Protein AF-A0A7J6RQ11-F1 (afdb_monomer_lite)

Foldseek 3Di:
DDPPDDPPDDDPDPQFQFAWDDDPQKTWTFHQFWIKIFGWDDDDVPDPDRDRPDDIDTAGDDPPPDPDDPDPDDPPPCPFGFNEWADAPFWIWGHTFFKIWIFGPQARRHTPDIDGHDCVPNNGFDYWDADRVHRQWIWTDHPPDIGTDHDPCSLVVRLVVCLVVVVLVVSCVSQPDPVSNVVSVVSD

Organism: Perkinsus olseni (NCBI:txid32597)

pLDDT: mean 73.79, std 19.9, range [23.78, 93.5]

Structure (mmCIF, N/CA/C/O backbone):
data_AF-A0A7J6RQ11-F1
#
_entry.id   AF-A0A7J6RQ11-F1
#
loop_
_atom_site.group_PDB
_atom_site.id
_atom_site.type_symbol
_atom_site.label_atom_id
_atom_site.label_alt_id
_atom_site.label_comp_id
_atom_site.label_asym_id
_atom_site.label_entity_id
_atom_site.label_seq_id
_atom_site.pdbx_PDB_ins_code
_atom_site.Cartn_x
_atom_site.Cartn_y
_atom_site.Cartn_z
_atom_site.occupancy
_atom_site.B_iso_or_equiv
_atom_site.auth_seq_id
_atom_site.auth_comp_id
_atom_site.auth_asym_id
_atom_site.auth_atom_id
_atom_site.pdbx_PDB_model_num
ATOM 1 N N . LEU A 1 1 ? -4.038 30.576 -10.892 1.00 30.47 1 LEU A N 1
ATOM 2 C CA . LEU A 1 1 ? -3.407 30.415 -9.563 1.00 30.47 1 LEU A CA 1
ATOM 3 C C . LEU A 1 1 ? -2.950 28.966 -9.441 1.00 30.47 1 LEU A C 1
ATOM 5 O O . LEU A 1 1 ? -3.727 28.114 -9.038 1.00 30.47 1 LEU A O 1
ATOM 9 N N . LEU A 1 2 ? -1.742 28.674 -9.925 1.00 25.48 2 LEU A N 1
ATOM 10 C CA . LEU A 1 2 ? -1.097 27.368 -9.776 1.00 25.48 2 LEU A CA 1
ATOM 11 C C . LEU A 1 2 ? -0.443 27.356 -8.394 1.00 25.48 2 LEU A C 1
ATOM 13 O O . LEU A 1 2 ? 0.429 28.180 -8.134 1.00 25.48 2 LEU A O 1
ATOM 17 N N . PHE A 1 3 ? -0.891 26.480 -7.497 1.00 26.73 3 PHE A N 1
ATOM 18 C CA . PHE A 1 3 ? -0.196 26.257 -6.233 1.00 26.73 3 PHE A CA 1
ATOM 19 C C . PHE A 1 3 ? 1.125 25.543 -6.542 1.00 26.73 3 PHE A C 1
ATOM 21 O O . PHE A 1 3 ? 1.137 24.361 -6.882 1.00 26.73 3 PHE A O 1
ATOM 28 N N . GLU A 1 4 ? 2.239 26.272 -6.463 1.00 23.78 4 GLU A N 1
ATOM 29 C CA . GLU A 1 4 ? 3.570 25.675 -6.441 1.00 23.78 4 GLU A CA 1
ATOM 30 C C . GLU A 1 4 ? 3.702 24.834 -5.167 1.00 23.78 4 GLU A C 1
ATOM 32 O O . GLU A 1 4 ? 3.793 25.352 -4.055 1.00 23.78 4 GLU A O 1
ATOM 37 N N . THR A 1 5 ? 3.713 23.510 -5.315 1.00 33.09 5 THR A N 1
ATOM 38 C CA . THR A 1 5 ? 4.218 22.624 -4.263 1.00 33.09 5 THR A CA 1
ATOM 39 C C . THR A 1 5 ? 5.669 23.006 -3.956 1.00 33.09 5 THR A C 1
ATOM 41 O O . THR A 1 5 ? 6.455 23.125 -4.905 1.00 33.09 5 THR A O 1
ATOM 44 N N . PRO A 1 6 ? 6.065 23.168 -2.680 1.00 29.84 6 PRO A N 1
ATOM 45 C CA . PRO A 1 6 ? 7.422 23.563 -2.334 1.00 29.84 6 PRO A CA 1
ATOM 46 C C . PRO A 1 6 ? 8.416 22.539 -2.888 1.00 29.84 6 PRO A C 1
ATOM 48 O O . PRO A 1 6 ? 8.392 21.355 -2.540 1.00 29.84 6 PRO A O 1
ATOM 51 N N . ARG A 1 7 ? 9.294 23.003 -3.783 1.00 31.84 7 ARG A N 1
ATOM 52 C CA . ARG A 1 7 ? 10.436 22.234 -4.276 1.00 31.84 7 ARG A CA 1
ATOM 53 C C . ARG A 1 7 ? 11.426 22.088 -3.127 1.00 31.84 7 ARG A C 1
ATOM 55 O O . ARG A 1 7 ? 12.298 22.930 -2.942 1.00 31.84 7 ARG A O 1
ATOM 62 N N . VAL A 1 8 ? 11.292 21.019 -2.349 1.00 34.88 8 VAL A N 1
ATOM 63 C CA . VAL A 1 8 ? 12.366 20.587 -1.452 1.00 34.88 8 VAL A CA 1
ATOM 64 C C . VAL A 1 8 ? 13.537 20.181 -2.346 1.00 34.88 8 VAL A C 1
ATOM 66 O O . VAL A 1 8 ? 13.460 19.194 -3.083 1.00 34.88 8 VAL A O 1
ATOM 69 N N . ALA A 1 9 ? 14.585 21.005 -2.344 1.00 29.98 9 ALA A N 1
ATOM 70 C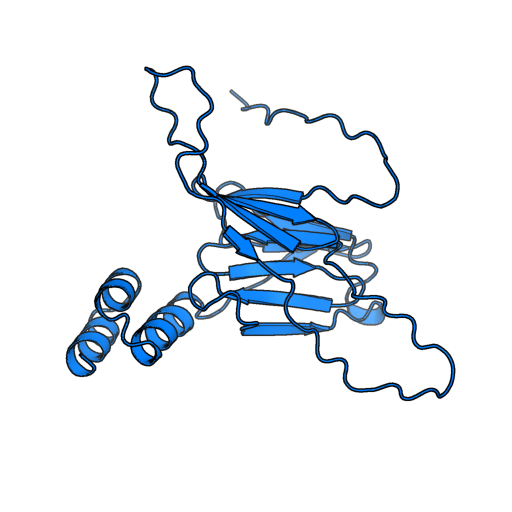 CA . ALA A 1 9 ? 15.838 20.731 -3.028 1.00 29.98 9 ALA A CA 1
ATOM 71 C C . ALA A 1 9 ? 16.363 19.357 -2.583 1.00 29.98 9 ALA A C 1
ATOM 73 O O . ALA A 1 9 ? 16.415 19.065 -1.390 1.00 29.98 9 ALA A O 1
ATOM 74 N N . ARG A 1 10 ? 16.710 18.502 -3.550 1.00 40.69 10 ARG A N 1
ATOM 75 C CA . ARG A 1 10 ? 17.279 17.172 -3.307 1.00 40.69 10 ARG A CA 1
ATOM 76 C C . ARG A 1 10 ? 18.803 17.266 -3.407 1.00 40.69 10 ARG A C 1
ATOM 78 O O . ARG A 1 10 ? 19.297 17.355 -4.531 1.00 40.69 10 ARG A O 1
ATOM 85 N N . PRO A 1 11 ? 19.566 17.213 -2.305 1.00 31.94 11 PRO A N 1
ATOM 86 C CA . PRO A 1 11 ? 20.940 16.762 -2.402 1.00 31.94 11 PRO A CA 1
ATOM 87 C C . PRO A 1 11 ? 20.914 15.260 -2.700 1.00 31.94 11 PRO A C 1
ATOM 89 O O . PRO A 1 11 ? 20.269 14.484 -1.994 1.00 31.94 11 PRO A O 1
ATOM 92 N N . ALA A 1 12 ? 21.579 14.861 -3.781 1.00 34.53 12 ALA A N 1
ATOM 93 C CA . ALA A 1 12 ? 21.857 13.466 -4.083 1.00 34.53 12 ALA A CA 1
ATOM 94 C C . ALA A 1 12 ? 22.859 12.934 -3.046 1.00 34.53 12 ALA A C 1
ATOM 96 O O . ALA A 1 12 ? 24.066 13.036 -3.229 1.00 34.53 12 ALA A O 1
ATOM 97 N N . LEU A 1 13 ? 22.352 12.423 -1.926 1.00 36.16 13 LEU A N 1
ATOM 98 C CA . LEU A 1 13 ? 23.113 11.569 -1.023 1.00 36.16 13 LEU A CA 1
ATOM 99 C C . LEU A 1 13 ? 22.768 10.127 -1.391 1.00 36.16 13 LEU A C 1
ATOM 101 O O . LEU A 1 13 ? 21.620 9.695 -1.248 1.00 36.16 13 LEU A O 1
ATOM 105 N N . GLU A 1 14 ? 23.749 9.407 -1.931 1.00 33.78 14 GLU A N 1
ATOM 106 C CA . GLU A 1 14 ? 23.651 7.970 -2.176 1.00 33.78 14 GLU A CA 1
ATOM 107 C C . GLU A 1 14 ? 23.171 7.267 -0.895 1.00 33.78 14 GLU A C 1
ATOM 109 O O . GLU A 1 14 ? 23.729 7.461 0.182 1.00 33.78 14 GLU A O 1
ATOM 114 N N . GLY A 1 15 ? 22.091 6.488 -1.002 1.00 39.03 15 GLY A N 1
ATOM 115 C CA . GLY A 1 15 ? 21.566 5.674 0.101 1.00 39.03 15 GLY A CA 1
ATOM 116 C C . GLY A 1 15 ? 20.268 6.155 0.758 1.00 39.03 15 GLY A C 1
ATOM 117 O O . GLY A 1 15 ? 19.678 5.388 1.514 1.00 39.03 15 GLY A O 1
ATOM 118 N N . PHE A 1 16 ? 19.743 7.344 0.437 1.00 36.59 16 PHE A N 1
ATOM 119 C CA . PHE A 1 16 ? 18.452 7.799 0.976 1.00 36.59 16 PHE A CA 1
ATOM 120 C C . PHE A 1 16 ? 17.467 8.154 -0.134 1.00 36.59 16 PHE A C 1
ATOM 122 O O . PHE A 1 16 ? 17.651 9.126 -0.862 1.00 36.59 16 PHE A O 1
ATOM 129 N N . THR A 1 17 ? 16.373 7.397 -0.258 1.00 44.03 17 THR A N 1
ATOM 130 C CA . THR A 1 17 ? 15.233 7.833 -1.076 1.00 44.03 17 THR A CA 1
ATOM 131 C C . THR A 1 17 ? 14.130 8.360 -0.166 1.00 44.03 17 THR A C 1
ATOM 133 O O . THR A 1 17 ? 13.319 7.612 0.367 1.00 44.03 17 THR A O 1
ATOM 136 N N . LEU A 1 18 ? 14.132 9.680 0.038 1.00 46.81 18 LEU A N 1
ATOM 137 C CA . LEU A 1 18 ? 13.101 10.397 0.782 1.00 46.81 18 LEU A CA 1
ATOM 138 C C . LEU A 1 18 ? 11.803 10.439 -0.042 1.00 46.81 18 LEU A C 1
ATOM 140 O O . LEU A 1 18 ? 11.667 11.239 -0.971 1.00 46.81 18 LEU A O 1
ATOM 144 N N . HIS A 1 19 ? 10.833 9.602 0.317 1.00 56.81 19 HIS A N 1
ATOM 145 C CA . HIS A 1 19 ? 9.464 9.699 -0.186 1.00 56.81 19 HIS A CA 1
ATOM 146 C C . HIS A 1 19 ? 8.568 10.257 0.909 1.00 56.81 19 HIS A C 1
ATOM 148 O O . HIS A 1 19 ? 8.135 9.521 1.783 1.00 56.81 19 HIS A O 1
ATOM 154 N N . VAL A 1 20 ? 8.309 11.564 0.851 1.00 56.22 20 VAL A N 1
ATOM 155 C CA . VAL A 1 20 ? 7.243 12.214 1.622 1.00 56.22 20 VAL A CA 1
ATOM 156 C C . VAL A 1 20 ? 6.036 12.333 0.706 1.00 56.22 20 VAL A C 1
ATOM 158 O O . VAL A 1 20 ? 6.132 12.919 -0.380 1.00 56.22 20 VAL A O 1
ATOM 161 N N . ARG A 1 21 ? 4.908 11.753 1.102 1.00 63.44 21 ARG A N 1
ATOM 162 C CA . ARG A 1 21 ? 3.638 11.892 0.380 1.00 63.44 21 ARG A CA 1
ATOM 163 C C . ARG A 1 21 ? 2.532 12.200 1.367 1.00 63.44 21 ARG A C 1
ATOM 165 O O . ARG A 1 21 ? 2.452 11.527 2.386 1.00 63.44 21 ARG A O 1
ATOM 172 N N . SER A 1 22 ? 1.734 13.218 1.044 1.00 61.06 22 SER A N 1
ATOM 173 C CA . SER A 1 22 ? 0.571 13.628 1.823 1.00 61.06 22 SER A CA 1
ATOM 174 C C . SER A 1 22 ? -0.707 13.211 1.105 1.00 61.06 22 SER A C 1
ATOM 176 O O . SER A 1 22 ? -0.865 13.528 -0.074 1.00 61.06 22 SER A O 1
ATOM 178 N N . THR A 1 23 ? -1.602 12.521 1.802 1.00 62.88 23 THR A N 1
ATOM 179 C CA . THR A 1 23 ? -2.967 12.224 1.343 1.00 62.88 23 THR A CA 1
ATOM 180 C C . THR A 1 23 ? -3.920 12.574 2.472 1.00 62.88 23 THR A C 1
ATOM 182 O O . THR A 1 23 ? -3.772 12.033 3.566 1.00 62.88 23 THR A O 1
ATOM 185 N N . GLU A 1 24 ? -4.855 13.497 2.237 1.00 68.88 24 GLU A N 1
ATOM 186 C CA . GLU A 1 24 ? -5.794 13.984 3.268 1.00 68.88 24 GLU A CA 1
ATOM 187 C C . GLU A 1 24 ? -5.086 14.512 4.535 1.00 68.88 24 GLU A C 1
ATOM 189 O O . GLU A 1 24 ? -5.528 14.292 5.658 1.00 68.88 24 GLU A O 1
ATOM 194 N N . GLY A 1 25 ? -3.937 15.174 4.363 1.00 72.88 25 GLY A N 1
ATOM 195 C CA . GLY A 1 25 ? -3.119 15.659 5.477 1.00 72.88 25 GLY A CA 1
ATOM 196 C C . GLY A 1 25 ? -2.228 14.592 6.111 1.00 72.88 25 GLY A C 1
ATOM 197 O O . GLY A 1 25 ? -1.405 14.933 6.943 1.00 72.88 25 GLY A O 1
ATOM 198 N N . ARG A 1 26 ? -2.296 13.322 5.711 1.00 75.12 26 ARG A N 1
ATOM 199 C CA . ARG A 1 26 ? -1.460 12.260 6.289 1.00 75.12 26 ARG A CA 1
ATOM 200 C C . ARG A 1 26 ? -0.171 12.059 5.527 1.00 75.12 26 ARG A C 1
ATOM 202 O O . ARG A 1 26 ? -0.218 11.843 4.321 1.00 75.12 26 ARG A O 1
ATOM 209 N N . VAL A 1 27 ? 0.952 12.053 6.228 1.00 81.25 27 VAL A N 1
ATOM 210 C CA . VAL A 1 27 ? 2.289 11.869 5.674 1.00 81.25 27 VAL A CA 1
ATOM 211 C C . VAL A 1 27 ? 2.815 10.475 5.968 1.00 81.25 27 VAL A C 1
ATOM 213 O O . VAL A 1 27 ? 2.850 10.043 7.115 1.00 81.25 27 VAL A O 1
ATOM 216 N N . VAL A 1 28 ? 3.310 9.813 4.923 1.00 83.38 28 VAL A N 1
ATOM 217 C CA . VAL A 1 28 ? 4.171 8.633 5.050 1.00 83.38 28 VAL A CA 1
ATOM 218 C C . VAL A 1 28 ? 5.586 9.007 4.632 1.00 83.38 28 VAL A C 1
ATOM 220 O O . VAL A 1 28 ? 5.782 9.631 3.585 1.00 83.38 28 VAL A O 1
ATOM 223 N N . TRP A 1 29 ? 6.557 8.610 5.452 1.00 84.50 29 TRP A N 1
ATOM 224 C CA . TRP A 1 29 ? 7.987 8.753 5.219 1.00 84.50 29 TRP A CA 1
ATOM 225 C C . TRP A 1 29 ? 8.669 7.384 5.298 1.00 84.50 29 TRP A C 1
ATOM 227 O O . TRP A 1 29 ? 8.708 6.769 6.354 1.00 84.50 29 TRP A O 1
ATOM 237 N N . ALA A 1 30 ? 9.244 6.917 4.191 1.00 83.56 30 ALA A N 1
ATOM 238 C CA . ALA A 1 30 ? 10.082 5.718 4.158 1.00 83.56 30 ALA A CA 1
ATOM 239 C C . ALA A 1 30 ? 11.578 6.051 4.353 1.00 83.56 30 ALA A C 1
ATOM 241 O O . ALA A 1 30 ? 12.110 6.965 3.718 1.00 83.56 30 ALA A O 1
ATOM 242 N N . SER A 1 31 ? 12.260 5.288 5.212 1.00 83.31 31 SER A N 1
ATOM 243 C CA . SER A 1 31 ? 13.717 5.298 5.435 1.00 83.31 31 SER A CA 1
ATOM 244 C C . SER A 1 31 ? 14.292 3.888 5.241 1.00 83.31 31 SER A C 1
ATOM 246 O O . SER A 1 31 ? 13.523 2.935 5.252 1.00 83.31 31 SER A O 1
ATOM 248 N N . PRO A 1 32 ? 15.611 3.672 5.124 1.00 83.19 32 PRO A N 1
ATOM 249 C CA . PRO A 1 32 ? 16.145 2.313 4.986 1.00 83.19 32 PRO A CA 1
ATOM 250 C C . PRO A 1 32 ? 15.757 1.338 6.117 1.00 83.19 32 PRO A C 1
ATOM 252 O O . PRO A 1 32 ? 15.690 0.138 5.881 1.00 83.19 32 PRO A O 1
ATOM 255 N N . SER A 1 33 ? 15.465 1.830 7.329 1.00 81.19 33 SER A N 1
ATOM 256 C CA . SER A 1 33 ? 15.186 0.981 8.502 1.00 81.19 33 SER A CA 1
ATOM 257 C C . SER A 1 33 ? 13.698 0.775 8.796 1.00 81.19 33 SER A C 1
ATOM 259 O O . SER A 1 33 ? 13.319 -0.245 9.364 1.00 81.19 33 SER A O 1
ATOM 261 N N . CYS A 1 34 ? 12.853 1.751 8.467 1.00 85.19 34 CYS A N 1
ATOM 262 C CA . CYS A 1 34 ? 11.416 1.715 8.751 1.00 85.19 34 CYS A CA 1
ATOM 263 C C . CYS A 1 34 ? 10.658 2.783 7.957 1.00 85.19 34 CYS A C 1
ATOM 265 O O . CYS A 1 34 ? 11.264 3.668 7.341 1.00 85.19 34 CYS A O 1
ATOM 267 N N . MET A 1 35 ? 9.330 2.736 8.029 1.00 88.44 35 MET A N 1
ATOM 268 C CA . MET A 1 35 ? 8.474 3.859 7.662 1.00 88.44 35 MET A CA 1
ATOM 269 C C . MET A 1 35 ? 7.973 4.582 8.905 1.00 88.44 35 MET A C 1
ATOM 271 O O . MET A 1 35 ? 7.805 3.989 9.968 1.00 88.44 35 MET A O 1
ATOM 275 N N . VAL A 1 36 ? 7.695 5.866 8.749 1.00 87.69 36 VAL A N 1
ATOM 276 C CA . VAL A 1 36 ? 7.054 6.706 9.748 1.00 87.69 36 VAL A CA 1
ATOM 277 C C . VAL A 1 36 ? 5.789 7.283 9.134 1.00 87.69 36 VAL A C 1
ATOM 279 O O . VAL A 1 36 ? 5.833 7.845 8.040 1.00 87.69 36 VAL A O 1
ATOM 282 N N . GLU A 1 37 ? 4.669 7.146 9.831 1.00 86.06 37 GLU A N 1
ATOM 283 C CA . GLU A 1 37 ? 3.394 7.749 9.446 1.00 86.06 37 GLU A CA 1
ATOM 284 C C . GLU A 1 37 ? 2.942 8.757 10.504 1.00 86.06 37 GLU A C 1
ATOM 286 O O . GLU A 1 37 ? 3.015 8.479 11.704 1.00 86.06 37 GLU A O 1
ATOM 291 N N . PHE A 1 38 ? 2.490 9.931 10.066 1.00 83.56 38 PHE A N 1
ATOM 292 C CA . PHE A 1 38 ? 1.940 10.971 10.934 1.00 83.56 38 PHE A CA 1
ATOM 293 C C . PHE A 1 38 ? 0.961 11.873 10.180 1.00 83.56 38 PHE A C 1
ATOM 295 O O . PHE A 1 38 ? 1.059 12.046 8.968 1.00 83.56 38 PHE A O 1
ATOM 302 N N . ASP A 1 39 ? 0.043 12.491 10.908 1.00 80.19 39 ASP A N 1
ATOM 303 C CA . ASP A 1 39 ? -0.908 13.465 10.383 1.00 80.19 39 ASP A CA 1
ATOM 304 C C . ASP A 1 39 ? -0.331 14.885 10.469 1.00 80.19 39 ASP A C 1
ATOM 306 O O . ASP A 1 39 ? 0.232 15.291 11.491 1.00 80.19 39 ASP A O 1
ATOM 310 N N . LEU A 1 40 ? -0.475 15.642 9.384 1.00 74.38 40 LEU A N 1
ATOM 311 C CA . LEU A 1 40 ? -0.242 17.077 9.343 1.00 74.38 40 LEU A CA 1
ATOM 312 C C . LEU A 1 40 ? -1.440 17.807 9.957 1.00 74.38 40 LEU A C 1
ATOM 314 O O . LEU A 1 40 ? -2.587 17.406 9.735 1.00 74.38 40 LEU A O 1
ATOM 318 N N . PRO A 1 41 ? -1.185 18.918 10.663 1.00 68.69 41 PRO A N 1
ATOM 319 C CA . PRO A 1 41 ? -2.242 19.760 11.192 1.00 68.69 41 PRO A CA 1
ATOM 320 C C . PRO A 1 41 ? -3.130 20.272 10.055 1.00 68.69 41 PRO A C 1
ATOM 322 O O . PRO A 1 41 ? -2.650 20.676 8.988 1.00 68.69 41 PRO A O 1
ATOM 325 N N . SER A 1 42 ? -4.441 20.310 10.296 1.00 62.56 42 SER A N 1
ATOM 326 C CA . SER A 1 42 ? -5.345 21.062 9.425 1.00 62.56 42 SER A CA 1
ATOM 327 C C . SER A 1 42 ? -4.952 22.534 9.511 1.00 62.56 42 SER A C 1
ATOM 329 O O . SER A 1 42 ? -4.924 23.094 10.606 1.00 62.56 42 SER A O 1
ATOM 331 N N . ALA A 1 43 ? -4.620 23.153 8.374 1.00 56.38 43 ALA A N 1
ATOM 332 C CA . ALA A 1 43 ? -4.178 24.543 8.316 1.00 56.38 43 ALA A CA 1
ATOM 333 C C . ALA A 1 43 ? -5.285 25.478 8.829 1.00 56.38 43 ALA A C 1
ATOM 335 O O . ALA A 1 43 ? -6.134 25.943 8.072 1.00 56.38 43 ALA A O 1
ATOM 336 N N . THR A 1 44 ? -5.296 25.745 10.132 1.00 55.28 44 THR A N 1
ATOM 337 C CA . THR A 1 44 ? -6.147 26.768 10.727 1.00 55.28 44 THR A CA 1
ATOM 338 C C . THR A 1 44 ? -5.390 28.094 10.666 1.00 55.28 44 THR A C 1
ATOM 340 O O . THR A 1 44 ? -4.215 28.155 11.035 1.00 55.28 44 THR A O 1
ATOM 343 N N . PRO A 1 45 ? -6.020 29.184 10.196 1.00 57.19 45 PRO A N 1
ATOM 344 C CA . PRO A 1 45 ? -5.342 30.460 9.945 1.00 57.19 45 PRO A CA 1
ATOM 345 C C . PRO A 1 45 ? -4.784 31.156 11.203 1.00 57.19 45 PRO A C 1
ATOM 347 O O . PRO A 1 45 ? -4.211 32.236 11.088 1.00 57.19 45 PRO A O 1
ATOM 350 N N . GLN A 1 46 ? -4.932 30.569 12.396 1.00 54.62 46 GLN A N 1
ATOM 351 C CA . GLN A 1 46 ? -4.641 31.221 13.674 1.00 54.62 46 GLN A CA 1
ATOM 352 C C . GLN A 1 46 ? -3.385 30.738 14.410 1.00 54.62 46 GLN A C 1
ATOM 354 O O . GLN A 1 46 ? -3.034 31.369 15.403 1.00 54.62 46 GLN A O 1
ATOM 359 N N . ASN A 1 47 ? -2.662 29.705 13.957 1.00 48.69 47 ASN A N 1
ATOM 360 C CA . ASN A 1 47 ? -1.492 29.236 14.711 1.00 48.69 47 ASN A CA 1
ATOM 361 C C . ASN A 1 47 ? -0.294 28.892 13.811 1.00 48.69 47 ASN A C 1
ATOM 363 O O . ASN A 1 47 ? -0.292 27.899 13.092 1.00 48.69 47 ASN A O 1
ATOM 367 N N . ARG A 1 48 ? 0.749 29.732 13.846 1.00 53.75 48 ARG A N 1
ATOM 368 C CA . ARG A 1 48 ? 2.017 29.547 13.108 1.00 53.75 48 ARG A CA 1
ATOM 369 C C . ARG A 1 48 ? 3.020 28.685 13.886 1.00 53.75 48 ARG A C 1
ATOM 371 O O . ARG A 1 48 ? 4.208 29.001 13.910 1.00 53.75 48 ARG A O 1
ATOM 378 N N . GLN A 1 49 ? 2.570 27.616 14.533 1.00 54.19 49 GLN A N 1
ATOM 379 C CA . GLN A 1 49 ? 3.485 26.598 15.043 1.00 54.19 49 GLN A CA 1
ATOM 380 C C . GLN A 1 49 ? 3.316 25.324 14.213 1.00 54.19 49 GLN A C 1
ATOM 382 O O . GLN A 1 49 ? 2.205 24.801 14.146 1.00 54.19 49 GLN A O 1
ATOM 387 N N . PRO A 1 50 ? 4.377 24.825 13.550 1.00 55.62 50 PRO A N 1
ATOM 388 C CA . PRO A 1 50 ? 4.333 23.525 12.905 1.00 55.62 50 PRO A CA 1
ATOM 389 C C . PRO A 1 50 ? 4.366 22.467 14.006 1.00 55.62 50 PRO A C 1
ATOM 391 O O . PRO A 1 50 ? 5.431 22.054 14.459 1.00 55.62 50 PRO A O 1
ATOM 394 N N . VAL A 1 51 ? 3.191 22.074 14.479 1.00 57.53 51 VAL A N 1
ATOM 395 C CA . VAL A 1 51 ? 3.044 20.966 15.415 1.00 57.53 51 VAL A CA 1
ATOM 396 C C . VAL A 1 51 ? 2.542 19.790 14.595 1.00 57.53 51 VAL A C 1
ATOM 398 O O . VAL A 1 51 ? 1.520 19.873 13.921 1.00 57.53 51 VAL A O 1
ATOM 401 N N . VAL A 1 52 ? 3.315 18.708 14.565 1.00 59.72 52 VAL A N 1
ATOM 402 C CA . VAL A 1 52 ? 2.774 17.415 14.150 1.00 59.72 52 VAL A CA 1
ATOM 403 C C . VAL A 1 52 ? 1.741 17.063 15.219 1.00 59.72 52 VAL A C 1
ATOM 405 O O . VAL A 1 52 ? 2.113 16.735 16.342 1.00 59.72 52 VAL A O 1
ATOM 408 N N . ASP A 1 53 ? 0.456 17.213 14.899 1.00 59.09 53 ASP A N 1
ATOM 409 C CA . ASP A 1 53 ? -0.644 17.090 15.870 1.00 59.09 53 ASP A CA 1
ATOM 410 C C . ASP A 1 53 ? -0.838 15.650 16.381 1.00 59.09 53 ASP A C 1
ATOM 412 O O . ASP A 1 53 ? -1.571 15.406 17.339 1.00 59.09 53 ASP A O 1
ATOM 416 N N . SER A 1 54 ? -0.172 14.677 15.755 1.00 67.50 54 SER A N 1
ATOM 417 C CA . SER A 1 54 ? -0.314 13.250 16.042 1.00 67.50 54 SER A CA 1
ATOM 418 C C . SER A 1 54 ? 0.999 12.614 16.501 1.00 67.50 54 SER A C 1
ATOM 420 O O . SER A 1 54 ? 2.094 12.982 16.076 1.00 67.50 54 SER A O 1
ATOM 422 N N . LYS A 1 55 ? 0.901 11.603 17.372 1.00 78.38 55 LYS A N 1
ATOM 423 C CA . LYS A 1 55 ? 2.054 10.766 17.717 1.00 78.38 55 LYS A CA 1
ATOM 424 C C . LYS A 1 55 ? 2.479 9.985 16.462 1.00 78.38 55 LYS A C 1
ATOM 426 O O . LYS A 1 55 ? 1.662 9.212 15.959 1.00 78.38 55 LYS A O 1
ATOM 431 N N . PRO A 1 56 ? 3.726 10.128 15.978 1.00 82.38 56 PRO A N 1
ATOM 432 C CA . PRO A 1 56 ? 4.180 9.392 14.808 1.00 82.38 56 PRO A CA 1
ATOM 433 C C . PRO A 1 56 ? 4.174 7.885 15.081 1.00 82.38 56 PRO A C 1
ATOM 435 O O . PRO A 1 56 ? 4.585 7.427 16.152 1.00 82.38 56 PRO A O 1
ATOM 438 N N . SER A 1 57 ? 3.722 7.117 14.095 1.00 85.94 57 SER A N 1
ATOM 439 C CA . SER A 1 57 ? 3.746 5.656 14.112 1.00 85.94 57 SER A CA 1
ATOM 440 C C . SER A 1 57 ? 4.985 5.158 13.379 1.00 85.94 57 SER A C 1
ATOM 442 O O . SER A 1 57 ? 5.172 5.477 12.208 1.00 85.94 57 SER A O 1
ATOM 444 N N . ILE A 1 58 ? 5.827 4.376 14.061 1.00 87.56 58 ILE A N 1
ATOM 445 C CA . ILE A 1 58 ? 6.972 3.690 13.447 1.00 87.56 58 ILE A CA 1
ATOM 446 C C . ILE A 1 58 ? 6.496 2.332 12.945 1.00 87.56 58 ILE A C 1
ATOM 448 O O . ILE A 1 58 ? 5.938 1.539 13.704 1.00 87.56 58 ILE A O 1
ATOM 452 N N . ILE A 1 59 ? 6.730 2.074 11.667 1.00 87.31 59 ILE A N 1
ATOM 453 C CA . ILE A 1 59 ? 6.204 0.929 10.939 1.00 87.31 59 ILE A CA 1
ATOM 454 C C . ILE A 1 59 ? 7.389 0.127 10.391 1.00 87.31 59 ILE A C 1
ATOM 456 O O . ILE A 1 59 ? 8.132 0.644 9.547 1.00 87.31 59 ILE A O 1
ATOM 460 N N . PRO A 1 60 ? 7.607 -1.120 10.839 1.00 86.38 60 PRO A N 1
ATOM 461 C CA . PRO A 1 60 ? 8.613 -1.981 10.232 1.00 86.38 60 PRO A CA 1
ATOM 462 C C . PRO A 1 60 ? 8.197 -2.356 8.805 1.00 86.38 60 PRO A C 1
ATOM 464 O O . PRO A 1 60 ? 7.008 -2.439 8.492 1.00 86.38 60 PRO A O 1
ATOM 467 N N . TYR A 1 61 ? 9.169 -2.606 7.928 1.00 85.19 61 TYR A N 1
ATOM 468 C CA . TYR A 1 61 ? 8.847 -3.145 6.609 1.00 85.19 61 TYR A CA 1
ATOM 469 C C . TYR A 1 61 ? 8.252 -4.550 6.724 1.00 85.19 61 TYR A C 1
ATOM 471 O O . TYR A 1 61 ? 8.715 -5.336 7.557 1.00 85.19 61 TYR A O 1
ATOM 479 N N . PRO A 1 62 ? 7.247 -4.888 5.897 1.00 82.81 62 PRO A N 1
ATOM 480 C CA . PRO A 1 62 ? 6.702 -6.235 5.885 1.00 82.81 62 PRO A CA 1
ATOM 481 C C . PRO A 1 62 ? 7.798 -7.226 5.486 1.00 82.81 62 PRO A C 1
ATOM 483 O O . PRO A 1 62 ? 8.613 -6.949 4.601 1.00 82.81 62 PRO A O 1
ATOM 486 N N . ALA A 1 63 ? 7.802 -8.402 6.113 1.00 79.25 63 ALA A N 1
ATOM 487 C CA . ALA A 1 63 ? 8.670 -9.489 5.691 1.00 79.25 63 ALA A CA 1
ATOM 488 C C . ALA A 1 63 ? 8.266 -9.931 4.276 1.00 79.25 63 ALA A C 1
ATOM 490 O O . ALA A 1 63 ? 7.203 -10.518 4.060 1.00 79.25 63 ALA A O 1
ATOM 491 N N . LEU A 1 64 ? 9.118 -9.634 3.298 1.00 72.19 64 LEU A N 1
ATOM 492 C CA . LEU A 1 64 ? 8.974 -10.145 1.945 1.00 72.19 64 LEU A CA 1
ATOM 493 C C . LEU A 1 64 ? 9.440 -11.600 1.959 1.00 72.19 64 LEU A C 1
ATOM 495 O O . LEU A 1 64 ? 10.625 -11.868 1.787 1.00 72.19 64 LEU A O 1
ATOM 499 N N . ASN A 1 65 ? 8.535 -12.550 2.195 1.00 58.38 65 ASN A N 1
ATOM 500 C CA . ASN A 1 65 ? 8.867 -13.965 2.045 1.00 58.38 65 ASN A CA 1
ATOM 501 C C . ASN A 1 65 ? 9.326 -14.195 0.595 1.00 58.38 65 ASN A C 1
ATOM 503 O O . ASN A 1 65 ? 8.522 -14.167 -0.338 1.00 58.38 65 ASN A O 1
ATOM 507 N N . ALA A 1 66 ? 10.633 -14.347 0.388 1.00 45.88 66 ALA A N 1
ATOM 508 C CA . ALA A 1 66 ? 11.187 -14.751 -0.891 1.00 45.88 66 ALA A CA 1
ATOM 509 C C . ALA A 1 66 ? 10.929 -16.259 -1.051 1.00 45.88 66 ALA A C 1
ATOM 511 O O . ALA A 1 66 ? 11.411 -17.031 -0.219 1.00 45.88 66 ALA A O 1
ATOM 512 N N . PRO A 1 67 ? 10.175 -16.724 -2.066 1.00 38.31 67 PRO A N 1
ATOM 513 C CA . PRO A 1 67 ? 10.279 -18.121 -2.461 1.00 38.31 67 PRO A CA 1
ATOM 514 C C . PRO A 1 67 ? 11.727 -18.357 -2.921 1.00 38.31 67 PRO A C 1
ATOM 516 O O . PRO A 1 67 ? 12.295 -17.529 -3.631 1.00 38.31 67 PRO A O 1
ATOM 519 N N . GLY A 1 68 ? 12.342 -19.414 -2.392 1.00 41.44 68 GLY A N 1
ATOM 520 C CA . GLY A 1 68 ? 13.786 -19.517 -2.215 1.00 41.44 68 GLY A CA 1
ATOM 521 C C . GLY A 1 68 ? 14.649 -19.514 -3.477 1.00 41.44 68 GLY A C 1
ATOM 522 O O . GLY A 1 68 ? 14.300 -20.092 -4.498 1.00 41.44 68 GLY A O 1
ATOM 523 N N . GLU A 1 69 ? 15.858 -18.984 -3.313 1.00 33.75 69 GLU A N 1
ATOM 524 C CA . GLU A 1 69 ? 17.058 -19.494 -3.970 1.00 33.75 69 GLU A CA 1
ATOM 525 C C . GLU A 1 69 ? 18.066 -19.843 -2.868 1.00 33.75 69 GLU A C 1
ATOM 527 O O . GLU A 1 69 ? 18.782 -18.993 -2.341 1.00 33.75 69 GLU A O 1
ATOM 532 N N . HIS A 1 70 ? 18.083 -21.113 -2.457 1.00 37.34 70 HIS A N 1
ATOM 533 C CA . HIS A 1 70 ? 19.164 -21.650 -1.638 1.00 37.34 70 HIS A CA 1
ATOM 534 C C . HIS A 1 70 ? 20.395 -21.864 -2.527 1.00 37.34 70 HIS A C 1
ATOM 536 O O . HIS A 1 70 ? 20.616 -22.959 -3.036 1.00 37.34 70 HIS A O 1
ATOM 542 N N . TYR A 1 71 ? 21.214 -20.825 -2.687 1.00 38.44 71 TYR A N 1
ATOM 543 C CA . TYR A 1 71 ? 22.625 -20.992 -3.033 1.00 38.44 71 TYR A CA 1
ATOM 544 C C . TYR A 1 71 ? 23.444 -20.990 -1.734 1.00 38.44 71 TYR A C 1
ATOM 546 O O . TYR A 1 71 ? 23.355 -20.031 -0.959 1.00 38.44 71 TYR A O 1
ATOM 554 N N . PRO A 1 72 ? 24.231 -22.041 -1.435 1.00 39.66 72 PRO A N 1
ATOM 555 C CA . PRO A 1 72 ? 25.064 -22.056 -0.246 1.00 39.66 72 PRO A CA 1
ATOM 556 C C . PRO A 1 72 ? 26.290 -21.183 -0.517 1.00 39.66 72 PRO A C 1
ATOM 558 O O . PRO A 1 72 ? 27.259 -21.630 -1.121 1.00 39.66 72 PRO A O 1
ATOM 561 N N . GLY A 1 73 ? 26.241 -19.920 -0.094 1.00 39.06 73 GLY A N 1
ATOM 562 C CA . GLY A 1 73 ? 27.431 -19.068 -0.112 1.00 39.06 73 GLY A CA 1
ATOM 563 C C . GLY A 1 73 ? 27.183 -17.599 -0.403 1.00 39.06 73 GLY A C 1
ATOM 564 O O . GLY A 1 73 ? 27.761 -17.073 -1.340 1.00 39.06 73 GLY A O 1
ATOM 565 N N . THR A 1 74 ? 26.330 -16.936 0.375 1.00 32.44 74 THR A N 1
ATOM 566 C CA . THR A 1 74 ? 26.469 -15.530 0.812 1.00 32.44 74 THR A CA 1
ATOM 567 C C . THR A 1 74 ? 25.203 -15.166 1.577 1.00 32.44 74 THR A C 1
ATOM 569 O O . THR A 1 74 ? 24.152 -14.921 0.998 1.00 32.44 74 THR A O 1
ATOM 572 N N . VAL A 1 75 ? 25.286 -15.140 2.907 1.00 34.94 75 VAL A N 1
ATOM 573 C CA . VAL A 1 75 ? 24.239 -14.532 3.736 1.00 34.94 75 VAL A CA 1
ATOM 574 C C . VAL A 1 75 ? 24.451 -13.022 3.673 1.00 34.94 75 VAL A C 1
ATOM 576 O O . VAL A 1 75 ? 24.975 -12.413 4.600 1.00 34.94 75 VAL A O 1
ATOM 579 N N . THR A 1 76 ? 24.122 -12.404 2.540 1.00 35.06 76 THR A N 1
ATOM 580 C CA . THR A 1 76 ? 23.893 -10.962 2.519 1.00 35.06 76 THR A CA 1
ATOM 581 C C . THR A 1 76 ? 22.500 -10.745 3.086 1.00 35.06 76 THR A C 1
ATOM 583 O O . THR A 1 76 ? 21.486 -11.045 2.462 1.00 35.06 76 THR A O 1
ATOM 586 N N . THR A 1 77 ? 22.439 -10.239 4.314 1.00 38.25 77 THR A N 1
ATOM 587 C CA . THR A 1 77 ? 21.225 -9.702 4.934 1.00 38.25 77 THR A CA 1
ATOM 588 C C . THR A 1 77 ? 20.808 -8.412 4.220 1.00 38.25 77 THR A C 1
ATOM 590 O O . THR A 1 77 ? 20.707 -7.353 4.835 1.00 38.25 77 THR A O 1
ATOM 593 N N . ASN A 1 78 ? 20.615 -8.459 2.901 1.00 45.88 78 ASN A N 1
ATOM 594 C CA . ASN A 1 78 ? 20.040 -7.358 2.151 1.00 45.88 78 ASN A CA 1
ATOM 595 C C . ASN A 1 78 ? 18.543 -7.362 2.449 1.00 45.88 78 ASN A C 1
ATOM 597 O O . ASN A 1 78 ? 17.749 -7.898 1.678 1.00 45.88 78 ASN A O 1
ATOM 601 N N . SER A 1 79 ? 18.154 -6.797 3.598 1.00 56.84 79 SER A N 1
ATOM 602 C CA . SER A 1 79 ? 16.760 -6.425 3.808 1.00 56.84 79 SER A CA 1
ATOM 603 C C . SER A 1 79 ? 16.438 -5.375 2.752 1.00 56.84 79 SER A C 1
ATOM 605 O O . SER A 1 79 ? 16.865 -4.222 2.845 1.00 56.84 79 SER A O 1
ATOM 607 N N . GLU A 1 80 ? 15.773 -5.802 1.688 1.00 76.00 80 GLU A N 1
ATOM 608 C CA . GLU A 1 80 ? 15.360 -4.905 0.628 1.00 76.00 80 GLU A CA 1
ATOM 609 C C . GLU A 1 80 ? 14.383 -3.891 1.231 1.00 76.00 80 GLU A C 1
ATOM 611 O O . GLU A 1 80 ? 13.320 -4.262 1.727 1.00 76.00 80 GLU A O 1
ATOM 616 N N . TYR A 1 81 ? 14.758 -2.614 1.238 1.00 83.44 81 TYR A N 1
ATOM 617 C CA . TYR A 1 81 ? 13.863 -1.528 1.620 1.00 83.44 81 TYR A CA 1
ATOM 618 C C . TYR A 1 81 ? 13.170 -0.981 0.363 1.00 83.44 81 TYR A C 1
ATOM 620 O O . TYR A 1 81 ? 13.736 -1.024 -0.737 1.00 83.44 81 TYR A O 1
ATOM 628 N N . PRO A 1 82 ? 11.934 -0.473 0.477 1.00 88.69 82 PRO A N 1
ATOM 629 C CA . PRO A 1 82 ? 11.228 0.076 -0.659 1.00 88.69 82 PRO A CA 1
ATOM 630 C C . PRO A 1 82 ? 11.929 1.333 -1.163 1.00 88.69 82 PRO A C 1
ATOM 632 O O . PRO A 1 82 ? 12.309 2.234 -0.416 1.00 88.69 82 PRO A O 1
ATOM 635 N N . ARG A 1 83 ? 12.056 1.392 -2.482 1.00 86.88 83 ARG A N 1
ATOM 636 C CA . ARG A 1 83 ? 12.609 2.515 -3.229 1.00 86.88 83 ARG A CA 1
ATOM 637 C C . ARG A 1 83 ? 11.615 3.655 -3.362 1.00 86.88 83 ARG A C 1
ATOM 639 O O . ARG A 1 83 ? 12.051 4.770 -3.587 1.00 86.88 83 ARG A O 1
ATOM 646 N N . ALA A 1 84 ? 10.313 3.383 -3.266 1.00 87.00 84 ALA A N 1
ATOM 647 C CA . ALA A 1 84 ? 9.268 4.398 -3.223 1.00 87.00 84 ALA A CA 1
ATOM 648 C C . ALA A 1 84 ? 8.060 3.915 -2.420 1.00 87.00 84 ALA A C 1
ATOM 650 O O . ALA A 1 84 ? 7.790 2.717 -2.356 1.00 87.00 84 ALA A O 1
ATOM 651 N N . CYS A 1 85 ? 7.299 4.858 -1.868 1.00 88.12 85 CYS A N 1
ATOM 652 C CA . CYS A 1 85 ? 6.013 4.573 -1.247 1.00 88.12 85 CYS A CA 1
ATOM 653 C C . CYS A 1 85 ? 4.927 5.552 -1.706 1.00 88.12 85 CYS A C 1
ATOM 655 O O . CYS A 1 85 ? 5.208 6.708 -2.041 1.00 88.12 85 CYS A O 1
ATOM 657 N N . ALA A 1 86 ? 3.685 5.079 -1.707 1.00 85.81 86 ALA A N 1
ATOM 658 C CA . ALA A 1 86 ? 2.495 5.864 -1.997 1.00 85.81 86 ALA A CA 1
ATOM 659 C C . ALA A 1 86 ? 1.370 5.470 -1.028 1.00 85.81 86 ALA A C 1
ATOM 661 O O . ALA A 1 86 ? 0.910 4.329 -1.081 1.00 85.81 86 ALA A O 1
ATOM 662 N N . PRO A 1 87 ? 0.929 6.365 -0.131 1.00 82.62 87 PRO A N 1
ATOM 663 C CA . PRO A 1 87 ? -0.267 6.115 0.650 1.00 82.62 87 PRO A CA 1
ATOM 664 C C . PRO A 1 87 ? -1.511 6.207 -0.238 1.00 82.62 87 PRO A C 1
ATOM 666 O O . PRO A 1 87 ? -1.601 7.040 -1.138 1.00 82.62 87 PRO A O 1
ATOM 669 N N . THR A 1 88 ? -2.463 5.339 0.057 1.00 80.50 88 THR A N 1
ATOM 670 C CA . THR A 1 88 ? -3.860 5.403 -0.380 1.00 80.50 88 THR A CA 1
ATOM 671 C C . THR A 1 88 ? -4.721 5.627 0.864 1.00 80.50 88 THR A C 1
ATOM 673 O O . THR A 1 88 ? -4.209 5.774 1.984 1.00 80.50 88 THR A O 1
ATOM 676 N N . LYS A 1 89 ? -6.046 5.616 0.705 1.00 79.19 89 LYS A N 1
ATOM 677 C CA . LYS A 1 89 ? -6.957 5.762 1.840 1.00 79.19 89 LYS A CA 1
ATOM 678 C C . LYS A 1 89 ? -6.757 4.669 2.894 1.00 79.19 89 LYS A C 1
ATOM 680 O O . LYS A 1 89 ? -6.713 4.995 4.079 1.00 79.19 89 LYS A O 1
ATOM 685 N N . TYR A 1 90 ? -6.575 3.409 2.490 1.00 82.62 90 TYR A N 1
ATOM 686 C CA . TYR A 1 90 ? -6.509 2.291 3.437 1.00 82.62 90 TYR A CA 1
ATOM 687 C C . TYR A 1 90 ? -5.205 1.491 3.393 1.00 82.62 90 TYR A C 1
ATOM 689 O O . TYR A 1 90 ? -4.915 0.760 4.342 1.00 82.62 90 TYR A O 1
ATOM 697 N N . HIS A 1 91 ? -4.377 1.682 2.368 1.00 86.44 91 HIS A N 1
ATOM 698 C CA . HIS A 1 91 ? -3.097 0.995 2.213 1.00 86.44 91 HIS A CA 1
ATOM 699 C C . HIS A 1 91 ? -1.910 1.943 2.065 1.00 86.44 91 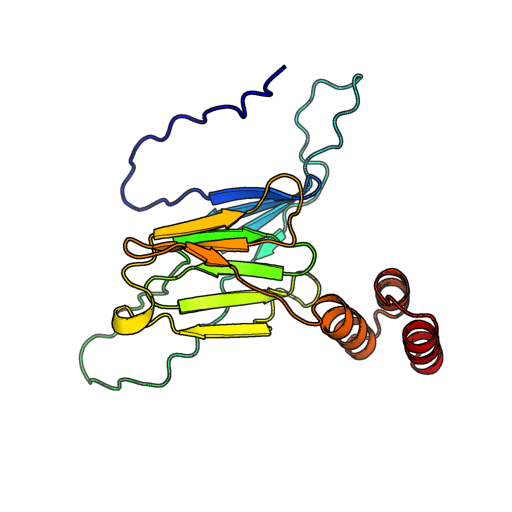HIS A C 1
ATOM 701 O O . HIS A 1 91 ? -2.050 3.092 1.650 1.00 86.44 91 HIS A O 1
ATOM 707 N N . ILE A 1 92 ? -0.716 1.430 2.342 1.00 87.94 92 ILE A N 1
ATOM 708 C CA . ILE A 1 92 ? 0.539 2.017 1.876 1.00 87.94 92 ILE A CA 1
ATOM 709 C C . ILE A 1 92 ? 1.097 1.087 0.805 1.00 87.94 92 ILE A C 1
ATOM 711 O O . ILE A 1 92 ? 1.315 -0.100 1.044 1.00 87.94 92 ILE A O 1
ATOM 715 N N . ILE A 1 93 ? 1.315 1.636 -0.383 1.00 89.88 93 ILE A N 1
ATOM 716 C CA . ILE A 1 93 ? 1.900 0.931 -1.516 1.00 89.88 93 ILE A CA 1
ATOM 717 C C . ILE A 1 93 ? 3.410 1.113 -1.465 1.00 89.88 93 ILE A C 1
ATOM 719 O O . ILE A 1 93 ? 3.896 2.238 -1.368 1.00 89.88 93 ILE A O 1
ATOM 723 N N . LEU A 1 94 ? 4.144 0.010 -1.539 1.00 91.25 94 LEU A N 1
ATOM 724 C CA . LEU A 1 94 ? 5.593 -0.072 -1.421 1.00 91.25 94 LEU A CA 1
ATOM 725 C C . LEU A 1 94 ? 6.169 -0.613 -2.722 1.00 91.25 94 LEU A C 1
ATOM 727 O O . LEU A 1 94 ? 5.826 -1.713 -3.149 1.00 91.25 94 LEU A O 1
ATOM 731 N N . LEU A 1 95 ? 7.053 0.155 -3.348 1.00 91.06 95 LEU A N 1
ATOM 732 C CA . LEU A 1 95 ? 7.778 -0.254 -4.543 1.00 91.06 95 LEU A CA 1
ATOM 733 C C . LEU A 1 95 ? 9.187 -0.691 -4.159 1.00 91.06 95 LEU A C 1
ATOM 735 O O . LEU A 1 95 ? 9.972 0.110 -3.658 1.00 91.06 95 LEU A O 1
ATOM 739 N N . TYR A 1 96 ? 9.518 -1.934 -4.469 1.00 89.81 96 TYR A N 1
ATOM 740 C CA . TYR A 1 96 ? 10.847 -2.519 -4.331 1.00 89.81 96 TYR A CA 1
ATOM 741 C C . TYR A 1 96 ? 11.538 -2.588 -5.705 1.00 89.81 96 TYR A C 1
ATOM 743 O O . TYR A 1 96 ? 11.038 -2.041 -6.689 1.00 89.81 96 TYR A O 1
ATOM 751 N N . SER A 1 97 ? 12.707 -3.223 -5.804 1.00 87.44 97 SER A N 1
ATOM 752 C CA . SER A 1 97 ? 13.448 -3.338 -7.071 1.00 87.44 97 SER A CA 1
ATOM 753 C C . SER A 1 97 ? 12.679 -4.104 -8.150 1.00 87.44 97 SER A C 1
ATOM 755 O O . SER A 1 97 ? 12.712 -3.712 -9.315 1.00 87.44 97 SER A O 1
ATOM 757 N N . SER A 1 98 ? 11.981 -5.171 -7.756 1.00 87.44 98 SER A N 1
ATOM 758 C CA . SER A 1 98 ? 11.374 -6.161 -8.656 1.00 87.44 98 SER A CA 1
ATOM 759 C C . SER A 1 98 ? 9.939 -6.528 -8.281 1.00 87.44 98 SER A C 1
ATOM 761 O O . SER A 1 98 ? 9.373 -7.474 -8.825 1.00 87.44 98 SER A O 1
ATOM 763 N N . ARG A 1 99 ? 9.334 -5.807 -7.333 1.00 91.06 99 ARG A N 1
ATOM 764 C CA . ARG A 1 99 ? 7.989 -6.095 -6.831 1.00 91.06 99 ARG A CA 1
ATOM 765 C C . ARG A 1 99 ? 7.321 -4.862 -6.254 1.00 91.06 99 ARG A C 1
ATOM 767 O O . ARG A 1 99 ? 7.979 -3.894 -5.877 1.00 91.06 99 ARG A O 1
ATOM 774 N N . ILE A 1 100 ? 6.008 -4.945 -6.139 1.00 92.00 100 ILE A N 1
ATOM 775 C CA . ILE A 1 100 ? 5.181 -4.026 -5.376 1.00 92.00 100 ILE A CA 1
ATOM 776 C C . ILE A 1 100 ? 4.508 -4.798 -4.243 1.00 92.00 100 ILE A C 1
ATOM 778 O O . ILE A 1 100 ? 4.147 -5.965 -4.401 1.00 92.00 100 ILE A O 1
ATOM 782 N N . ALA A 1 101 ? 4.354 -4.160 -3.092 1.00 90.50 101 ALA A N 1
ATOM 783 C CA . ALA A 1 101 ? 3.559 -4.674 -1.989 1.00 90.50 101 ALA A CA 1
ATOM 784 C C . ALA A 1 101 ? 2.560 -3.612 -1.535 1.00 90.50 101 ALA A C 1
ATOM 786 O O . ALA A 1 101 ? 2.825 -2.418 -1.648 1.00 90.50 101 ALA A O 1
ATOM 787 N N . ALA A 1 102 ? 1.425 -4.046 -1.005 1.00 88.75 102 ALA A N 1
ATOM 788 C CA . ALA A 1 102 ? 0.491 -3.179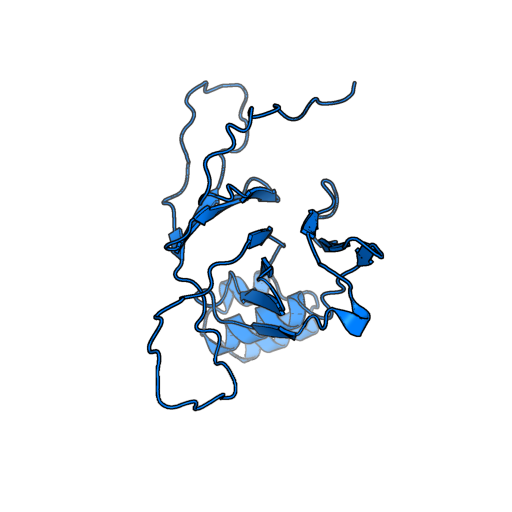 -0.304 1.00 88.75 102 ALA A CA 1
ATOM 789 C C . ALA A 1 102 ? 0.372 -3.662 1.140 1.00 88.75 102 ALA A C 1
ATOM 791 O O . ALA A 1 102 ? 0.149 -4.852 1.382 1.00 88.75 102 ALA A O 1
ATOM 792 N N . VAL A 1 103 ? 0.520 -2.740 2.087 1.00 88.44 103 VAL A N 1
ATOM 793 C CA . VAL A 1 103 ? 0.307 -2.997 3.515 1.00 88.44 103 VAL A CA 1
ATOM 794 C C . VAL A 1 103 ? -0.916 -2.243 4.008 1.00 88.44 103 VAL A C 1
ATOM 796 O O . VAL A 1 103 ? -1.162 -1.114 3.583 1.00 88.44 103 VAL A O 1
ATOM 799 N N . SER A 1 104 ? -1.698 -2.862 4.886 1.00 86.31 104 SER A N 1
ATOM 800 C CA . SER A 1 104 ? -2.921 -2.266 5.423 1.00 86.31 104 SER A CA 1
ATOM 801 C C . SER A 1 104 ? -2.627 -1.285 6.547 1.00 86.31 104 SER A C 1
ATOM 803 O O . SER A 1 104 ? -1.944 -1.594 7.514 1.00 86.31 104 SER A O 1
ATOM 805 N N . ARG A 1 105 ? -3.220 -0.098 6.472 1.00 83.62 105 ARG A N 1
ATOM 806 C CA . ARG A 1 105 ? -3.109 0.933 7.517 1.00 83.62 105 ARG A CA 1
ATOM 807 C C . ARG A 1 105 ? -4.025 0.662 8.707 1.00 83.62 105 ARG A C 1
ATOM 809 O O . ARG A 1 105 ? -3.892 1.266 9.763 1.00 83.62 105 ARG A O 1
ATOM 816 N N . ILE A 1 106 ? -4.984 -0.239 8.529 1.00 80.44 106 ILE A N 1
ATOM 817 C CA . ILE A 1 106 ? -6.024 -0.545 9.517 1.00 80.44 106 ILE A CA 1
ATOM 818 C C . ILE A 1 106 ? -5.658 -1.768 10.359 1.00 80.44 106 ILE A C 1
ATOM 820 O O . ILE A 1 106 ? -6.113 -1.943 11.493 1.00 80.44 106 ILE A O 1
ATOM 824 N N . ALA A 1 107 ? -4.814 -2.609 9.787 1.00 75.12 107 ALA A N 1
ATOM 825 C CA . ALA A 1 107 ? -4.444 -3.910 10.273 1.00 75.12 107 ALA A CA 1
ATOM 826 C C . ALA A 1 107 ? -2.930 -3.958 10.416 1.00 75.12 107 ALA A C 1
ATOM 828 O O . ALA A 1 107 ? -2.316 -4.072 9.369 1.00 75.12 107 ALA A O 1
ATOM 829 N N . PRO A 1 108 ? -2.367 -3.840 11.632 1.00 76.50 108 PRO A N 1
ATOM 830 C CA . PRO A 1 108 ? -0.994 -3.438 11.979 1.00 76.50 108 PRO A CA 1
ATOM 831 C C . PRO A 1 108 ? 0.097 -3.470 10.881 1.00 76.50 108 PRO A C 1
ATOM 833 O O . PRO A 1 108 ? 1.150 -4.068 11.068 1.00 76.50 108 PRO A O 1
ATOM 836 N N . TYR A 1 109 ? -0.124 -2.790 9.752 1.00 80.75 109 TYR A N 1
ATOM 837 C CA . TYR A 1 109 ? 0.710 -2.840 8.550 1.00 80.75 109 TYR A CA 1
ATOM 838 C C . TYR A 1 109 ? 0.937 -4.248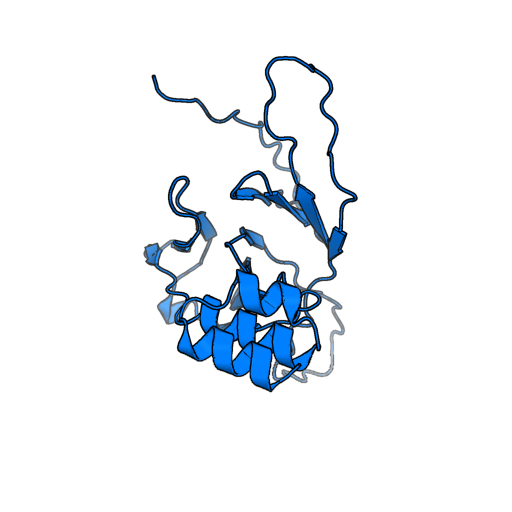 7.971 1.00 80.75 109 TYR A C 1
ATOM 840 O O . TYR A 1 109 ? 1.960 -4.516 7.343 1.00 80.75 109 TYR A O 1
ATOM 848 N N . ASP A 1 110 ? -0.060 -5.125 8.112 1.00 83.81 110 ASP A N 1
ATOM 849 C CA . ASP A 1 110 ? -0.098 -6.450 7.497 1.00 83.81 110 ASP A CA 1
ATOM 850 C C . ASP A 1 110 ? -0.049 -6.323 5.971 1.00 83.81 110 ASP A C 1
ATOM 852 O O . ASP A 1 110 ? -0.772 -5.519 5.371 1.00 83.81 110 ASP A O 1
ATOM 856 N N . MET A 1 111 ? 0.773 -7.150 5.326 1.00 85.56 111 MET A N 1
ATOM 857 C CA . MET A 1 111 ? 0.820 -7.229 3.869 1.00 85.56 111 MET A CA 1
ATOM 858 C C . MET A 1 111 ? -0.473 -7.852 3.339 1.00 85.56 111 MET A C 1
ATOM 860 O O . MET A 1 111 ? -0.774 -9.010 3.619 1.00 85.56 111 MET A O 1
ATOM 864 N N . VAL A 1 112 ? -1.223 -7.088 2.548 1.00 85.00 112 VAL A N 1
ATOM 865 C CA . VAL A 1 112 ? -2.481 -7.539 1.931 1.00 85.00 112 VAL A CA 1
ATOM 866 C C . VAL A 1 112 ? -2.294 -8.007 0.492 1.00 85.00 112 VAL A C 1
ATOM 868 O O . VAL A 1 112 ? -3.106 -8.766 -0.027 1.00 85.00 112 VAL A O 1
ATOM 871 N N . CYS A 1 113 ? -1.233 -7.545 -0.169 1.00 85.56 113 CYS A N 1
ATOM 872 C CA . CYS A 1 113 ? -0.939 -7.872 -1.555 1.00 85.56 113 CYS A CA 1
ATOM 873 C C . CYS A 1 113 ? 0.567 -7.802 -1.802 1.00 85.56 113 CYS A C 1
ATOM 875 O O . CYS A 1 113 ? 1.255 -6.924 -1.275 1.00 85.56 113 CYS A O 1
ATOM 877 N N . SER A 1 114 ? 1.063 -8.706 -2.642 1.00 89.38 114 SER A N 1
ATOM 878 C CA . SER A 1 114 ? 2.399 -8.646 -3.221 1.00 89.38 114 SER A CA 1
ATOM 879 C C . SER A 1 114 ? 2.322 -9.073 -4.680 1.00 89.38 114 SER A C 1
ATOM 881 O O . SER A 1 114 ? 1.713 -10.093 -5.001 1.00 89.38 114 SER A O 1
ATOM 883 N N . LEU A 1 115 ? 2.924 -8.284 -5.564 1.00 89.62 115 LEU A N 1
ATOM 884 C CA . LEU A 1 115 ? 2.950 -8.535 -6.997 1.00 89.62 115 LEU A CA 1
ATOM 885 C C . LEU A 1 115 ? 4.381 -8.367 -7.507 1.00 89.62 115 LEU A C 1
ATOM 887 O O . LEU A 1 115 ? 5.004 -7.320 -7.330 1.00 89.62 115 LEU A O 1
ATOM 891 N N . ASN A 1 116 ? 4.891 -9.398 -8.174 1.00 91.88 116 ASN A N 1
ATOM 892 C CA . ASN A 1 116 ? 6.172 -9.320 -8.865 1.00 91.88 116 ASN A CA 1
ATOM 893 C C . ASN A 1 116 ? 6.044 -8.434 -10.110 1.00 91.88 116 ASN A C 1
ATOM 895 O O . ASN A 1 116 ? 5.037 -8.469 -10.814 1.00 91.88 116 ASN A O 1
ATOM 899 N N . LEU A 1 117 ? 7.100 -7.683 -10.411 1.00 90.88 117 LEU A N 1
ATOM 900 C CA . LEU A 1 117 ? 7.202 -6.788 -11.560 1.00 90.88 117 LEU A CA 1
ATOM 901 C C . LEU A 1 117 ? 8.354 -7.241 -12.474 1.00 90.88 117 LEU A C 1
ATOM 903 O O . LEU A 1 117 ? 9.420 -6.621 -12.468 1.00 90.88 117 LEU A O 1
ATOM 907 N N . PRO A 1 118 ? 8.188 -8.323 -13.264 1.00 91.69 118 PRO A N 1
ATOM 908 C CA . PRO A 1 118 ? 9.221 -8.767 -14.192 1.00 91.69 118 PRO A CA 1
ATOM 909 C C . PRO A 1 118 ? 9.582 -7.664 -15.189 1.00 91.69 118 PRO A C 1
ATOM 911 O O . PRO A 1 118 ? 8.708 -7.123 -15.872 1.00 91.69 118 PRO A O 1
ATOM 914 N N . SER A 1 119 ? 10.875 -7.377 -15.344 1.00 90.00 119 SER A N 1
ATOM 915 C CA . SER A 1 119 ? 11.367 -6.352 -16.279 1.00 90.00 119 SER A CA 1
ATOM 916 C C . SER A 1 119 ? 10.986 -6.643 -17.735 1.00 90.00 119 SER A C 1
ATOM 918 O O . SER A 1 119 ? 10.781 -5.719 -18.524 1.00 90.00 119 SER A O 1
ATOM 920 N N . ALA A 1 120 ? 10.816 -7.922 -18.088 1.00 93.06 120 ALA A N 1
ATOM 921 C CA . ALA A 1 120 ? 10.324 -8.351 -19.393 1.00 93.06 120 ALA A CA 1
ATOM 922 C C . ALA A 1 120 ? 8.941 -7.761 -19.719 1.00 93.06 120 ALA A C 1
ATOM 924 O O . ALA A 1 120 ? 8.719 -7.339 -20.853 1.00 93.06 120 ALA A O 1
ATOM 925 N N . GLN A 1 121 ? 8.054 -7.668 -18.724 1.00 93.06 121 GLN A N 1
ATOM 926 C CA . GLN A 1 121 ? 6.698 -7.142 -18.873 1.00 93.06 121 GLN A CA 1
ATOM 927 C C . GLN A 1 121 ? 6.638 -5.642 -18.570 1.00 93.06 121 GLN A C 1
ATOM 929 O O . GLN A 1 121 ? 6.113 -4.870 -19.369 1.00 93.06 121 GLN A O 1
ATOM 934 N N . TYR A 1 122 ? 7.206 -5.221 -17.439 1.00 92.25 122 TYR A N 1
ATOM 935 C CA . TYR A 1 122 ? 7.009 -3.876 -16.897 1.00 92.25 122 TYR A CA 1
ATOM 936 C C . TYR A 1 122 ? 8.145 -2.896 -17.212 1.00 92.25 122 TYR A C 1
ATOM 938 O O . TYR A 1 122 ? 7.967 -1.698 -17.021 1.00 92.25 122 TYR A O 1
ATOM 946 N N . GLY A 1 123 ? 9.286 -3.362 -17.729 1.00 91.75 123 GLY A N 1
ATOM 947 C CA . GLY A 1 123 ? 10.500 -2.548 -17.844 1.00 91.75 123 GLY A CA 1
ATOM 948 C C . GLY A 1 123 ? 11.151 -2.276 -16.486 1.00 91.75 123 GLY A C 1
ATOM 949 O O . GLY A 1 123 ? 10.818 -2.908 -15.482 1.00 91.75 123 GLY A O 1
ATOM 950 N N . ASN A 1 124 ? 12.085 -1.326 -16.440 1.00 90.19 124 ASN A N 1
ATOM 951 C CA . ASN A 1 124 ? 12.658 -0.881 -15.173 1.00 90.19 124 ASN A CA 1
ATOM 952 C C . ASN A 1 124 ? 11.725 0.146 -14.542 1.00 90.19 124 ASN A C 1
ATOM 954 O O . ASN A 1 124 ? 11.731 1.326 -14.911 1.00 90.19 124 ASN A O 1
ATOM 958 N N . VAL A 1 125 ? 10.929 -0.301 -13.575 1.00 91.50 125 VAL A N 1
ATOM 959 C CA . VAL A 1 125 ? 10.054 0.581 -12.802 1.00 91.50 125 VAL A CA 1
ATOM 960 C C . VAL A 1 125 ? 10.906 1.550 -11.979 1.00 91.50 125 VAL A C 1
ATOM 962 O O . VAL A 1 125 ? 11.861 1.166 -11.299 1.00 91.50 125 VAL A O 1
ATOM 965 N N . ARG A 1 126 ? 10.592 2.842 -12.090 1.00 89.31 126 ARG A N 1
ATOM 966 C CA . ARG A 1 126 ? 11.373 3.943 -11.515 1.00 89.31 126 ARG A CA 1
ATOM 967 C C . ARG A 1 126 ? 10.706 4.559 -10.295 1.00 89.31 126 ARG A C 1
ATOM 969 O O . ARG A 1 126 ? 11.412 4.931 -9.365 1.00 89.31 126 ARG A O 1
ATOM 976 N N . SER A 1 127 ? 9.382 4.711 -10.309 1.00 89.31 127 SER A N 1
ATOM 977 C CA . SER A 1 127 ? 8.654 5.383 -9.228 1.00 89.31 127 SER A CA 1
ATOM 978 C C . SER A 1 127 ? 7.168 5.033 -9.226 1.00 89.31 127 SER A C 1
ATOM 980 O O . SER A 1 127 ? 6.615 4.593 -10.234 1.00 89.31 127 SER A O 1
ATOM 982 N N . LEU A 1 128 ? 6.526 5.319 -8.095 1.00 89.19 128 LEU A N 1
ATOM 983 C CA . LEU A 1 128 ? 5.079 5.465 -7.976 1.00 89.19 128 LEU A CA 1
ATOM 984 C C . LEU A 1 128 ? 4.680 6.922 -8.245 1.00 89.19 128 LEU A C 1
ATOM 986 O O . LEU A 1 128 ? 5.406 7.853 -7.872 1.00 89.19 128 LEU A O 1
ATOM 990 N N . LEU A 1 129 ? 3.526 7.102 -8.873 1.00 85.81 129 LEU A N 1
ATOM 991 C CA . LEU A 1 129 ? 2.831 8.368 -9.072 1.00 85.81 129 LEU A CA 1
ATOM 992 C C . LEU A 1 129 ? 1.492 8.280 -8.338 1.00 85.81 129 LEU A C 1
ATOM 994 O O . LEU A 1 129 ? 0.869 7.225 -8.341 1.00 85.81 129 LEU A O 1
ATOM 998 N N . VAL A 1 130 ? 1.059 9.368 -7.710 1.00 78.75 130 VAL A N 1
ATOM 999 C CA . VAL A 1 130 ? -0.244 9.453 -7.034 1.00 78.75 130 VAL A CA 1
ATOM 1000 C C . VAL A 1 130 ? -0.939 10.683 -7.571 1.00 78.75 130 VAL A C 1
ATOM 1002 O O . VAL A 1 130 ? -0.311 11.744 -7.654 1.00 78.75 130 VAL A O 1
ATOM 1005 N N . GLN A 1 131 ? -2.207 10.558 -7.946 1.00 70.50 131 GLN A N 1
ATOM 1006 C CA . GLN A 1 131 ? -2.965 11.728 -8.356 1.00 70.50 131 GLN A CA 1
ATOM 1007 C C . GLN A 1 131 ? -3.261 12.641 -7.150 1.00 70.50 131 GLN A C 1
ATOM 1009 O O . GLN A 1 131 ? -3.797 12.171 -6.146 1.00 70.50 131 GLN A O 1
ATOM 1014 N N . PRO A 1 132 ? -2.970 13.956 -7.230 1.00 59.66 132 PRO A N 1
ATOM 1015 C CA . PRO A 1 132 ? -3.139 14.873 -6.098 1.00 59.66 132 PRO A CA 1
ATOM 1016 C C . PRO A 1 132 ? -4.586 15.030 -5.619 1.00 59.66 132 PRO A C 1
ATOM 1018 O O . PRO A 1 132 ? -4.819 15.306 -4.447 1.00 59.66 132 PRO A O 1
ATOM 1021 N N . HIS A 1 133 ? -5.551 14.892 -6.530 1.00 60.97 133 HIS A N 1
ATOM 1022 C CA . HIS A 1 133 ? -6.972 15.112 -6.249 1.00 60.97 133 HIS A CA 1
ATOM 1023 C C . HIS A 1 133 ? -7.735 13.813 -5.994 1.00 60.97 133 HIS A C 1
ATOM 1025 O O . HIS A 1 133 ? -8.814 13.856 -5.409 1.00 60.97 133 HIS A O 1
ATOM 1031 N N . ASN A 1 134 ? -7.165 12.674 -6.399 1.00 63.53 134 ASN A N 1
ATOM 1032 C CA . ASN A 1 134 ? -7.749 11.363 -6.188 1.00 63.53 134 ASN A CA 1
ATOM 1033 C C . ASN A 1 134 ? -6.681 10.367 -5.722 1.00 63.53 134 ASN A C 1
ATOM 1035 O O . ASN A 1 134 ? -6.016 9.701 -6.509 1.00 63.53 134 ASN A O 1
ATOM 1039 N N . CYS A 1 135 ? -6.510 10.264 -4.406 1.00 60.91 135 CYS A N 1
ATOM 1040 C CA . CYS A 1 135 ? -5.502 9.394 -3.796 1.00 60.91 135 CYS A CA 1
ATOM 1041 C C . CYS A 1 135 ? -5.816 7.891 -3.956 1.00 60.91 135 CYS A C 1
ATOM 1043 O O . CYS A 1 135 ? -5.046 7.061 -3.474 1.00 60.91 135 CYS A O 1
ATOM 1045 N N . SER A 1 136 ? -6.938 7.530 -4.597 1.00 64.25 136 SER A N 1
ATOM 1046 C CA . SER A 1 136 ? -7.240 6.148 -4.989 1.00 64.25 136 SER A CA 1
ATOM 1047 C C . SER A 1 136 ? -6.498 5.711 -6.253 1.00 64.25 136 SER A C 1
ATOM 1049 O O . SER A 1 136 ? -6.440 4.518 -6.535 1.00 64.25 136 SER A O 1
ATOM 1051 N N . GLU A 1 137 ? -5.937 6.651 -7.017 1.00 75.38 137 GLU A N 1
ATOM 1052 C CA . GLU A 1 137 ? -5.266 6.372 -8.286 1.00 75.38 137 GLU A CA 1
ATOM 1053 C C . GLU A 1 137 ? -3.750 6.467 -8.108 1.00 75.38 137 GLU A C 1
ATOM 1055 O O . GLU A 1 137 ? -3.145 7.547 -8.081 1.00 75.38 137 GLU A O 1
ATOM 1060 N N . VAL A 1 138 ? -3.129 5.295 -7.966 1.00 84.44 138 VAL A N 1
ATOM 1061 C CA . VAL A 1 138 ? -1.673 5.137 -7.956 1.00 84.44 138 VAL A CA 1
ATOM 1062 C C . VAL A 1 138 ? -1.249 4.583 -9.309 1.00 84.44 138 VAL A C 1
ATOM 1064 O O . VAL A 1 138 ? -1.854 3.646 -9.816 1.00 84.44 138 VAL A O 1
ATOM 1067 N N . ALA A 1 139 ? -0.184 5.123 -9.891 1.00 89.06 139 ALA A N 1
ATOM 1068 C CA . ALA A 1 139 ? 0.390 4.610 -11.128 1.00 89.06 139 ALA A CA 1
ATOM 1069 C C . ALA A 1 139 ? 1.860 4.211 -10.952 1.00 89.06 139 ALA A C 1
ATOM 1071 O O . ALA A 1 139 ? 2.607 4.824 -10.188 1.00 89.06 139 ALA A O 1
ATOM 1072 N N . LEU A 1 140 ? 2.296 3.197 -11.695 1.00 91.25 140 LEU A N 1
ATOM 1073 C CA . LEU A 1 140 ? 3.695 2.812 -11.849 1.00 91.25 140 LEU A CA 1
ATOM 1074 C C . LEU A 1 140 ? 4.287 3.526 -13.057 1.00 91.25 140 LEU A C 1
ATOM 1076 O O . LEU A 1 140 ? 3.803 3.369 -14.176 1.00 91.25 140 LEU A O 1
ATOM 1080 N N . TYR A 1 141 ? 5.378 4.254 -12.843 1.00 92.44 141 TYR A N 1
ATOM 1081 C CA . TYR A 1 141 ? 6.180 4.825 -13.917 1.00 92.44 141 TYR A CA 1
ATOM 1082 C C . TYR A 1 141 ? 7.413 3.956 -14.168 1.00 92.44 141 TYR A C 1
ATOM 1084 O O . TYR A 1 141 ? 8.228 3.746 -13.264 1.00 92.44 141 TYR A O 1
ATOM 1092 N N . SER A 1 142 ? 7.559 3.469 -15.397 1.00 93.50 142 SER A N 1
ATOM 1093 C CA . SER A 1 142 ? 8.721 2.710 -15.869 1.00 93.50 142 SER A CA 1
ATOM 1094 C C . SER A 1 142 ? 9.393 3.407 -17.049 1.00 93.50 142 SER A C 1
ATOM 1096 O O . SER A 1 142 ? 8.867 4.371 -17.597 1.00 93.50 142 SER A O 1
ATOM 1098 N N . ASP A 1 143 ? 10.544 2.889 -17.472 1.00 93.31 143 ASP A N 1
ATOM 1099 C CA . ASP A 1 143 ? 11.213 3.324 -18.703 1.00 93.31 143 ASP A CA 1
ATOM 1100 C C . ASP A 1 143 ? 10.480 2.924 -19.997 1.00 93.31 143 ASP A C 1
ATOM 1102 O O . ASP A 1 143 ? 10.834 3.412 -21.067 1.00 93.31 143 ASP A O 1
ATOM 1106 N N . ARG A 1 144 ? 9.455 2.065 -19.918 1.00 91.75 144 ARG A N 1
ATOM 1107 C CA . ARG A 1 144 ? 8.663 1.635 -21.079 1.00 91.75 144 ARG A CA 1
ATOM 1108 C C . ARG A 1 144 ? 7.293 2.296 -21.146 1.00 91.75 144 ARG A C 1
ATOM 1110 O O . ARG A 1 144 ? 6.866 2.711 -22.219 1.00 91.75 144 ARG A O 1
ATOM 1117 N N . ARG A 1 145 ? 6.562 2.292 -20.029 1.00 93.38 145 ARG A N 1
ATOM 1118 C CA . ARG A 1 145 ? 5.141 2.673 -19.942 1.00 93.38 145 ARG A CA 1
ATOM 1119 C C . ARG A 1 145 ? 4.771 3.210 -18.558 1.00 93.38 145 ARG A C 1
ATOM 1121 O O . ARG A 1 145 ? 5.492 3.002 -17.578 1.00 93.38 145 ARG A O 1
ATOM 1128 N N . VAL A 1 146 ? 3.605 3.846 -18.490 1.00 92.56 146 VAL A N 1
ATOM 1129 C CA . VAL A 1 146 ? 2.883 4.129 -17.245 1.00 92.56 146 VAL A CA 1
ATOM 1130 C C . VAL A 1 146 ? 1.774 3.088 -17.090 1.00 92.56 146 VAL A C 1
ATOM 1132 O O . VAL A 1 146 ? 1.066 2.815 -18.057 1.00 92.56 146 VAL A O 1
ATOM 1135 N N . TYR A 1 147 ? 1.637 2.507 -15.899 1.00 91.00 147 TYR A N 1
ATOM 1136 C CA . TYR A 1 147 ? 0.589 1.534 -15.578 1.00 91.00 147 TYR A CA 1
ATOM 1137 C C . TYR A 1 147 ? -0.270 2.062 -14.441 1.00 91.00 147 TYR A C 1
ATOM 1139 O O . TYR A 1 147 ? 0.266 2.430 -13.400 1.00 91.00 147 TYR A O 1
ATOM 1147 N N . GLU A 1 148 ? -1.582 2.065 -14.614 1.00 88.88 148 GLU A N 1
ATOM 1148 C CA . GLU A 1 148 ? -2.513 2.366 -13.531 1.00 88.88 148 GLU A CA 1
ATOM 1149 C C . GLU A 1 148 ? -2.670 1.147 -12.612 1.00 88.88 148 GLU A C 1
ATOM 1151 O O . GLU A 1 148 ? -2.769 0.008 -13.078 1.00 88.88 148 GLU A O 1
ATOM 1156 N N . LEU A 1 149 ? -2.645 1.376 -11.299 1.00 86.12 149 LEU A N 1
ATOM 1157 C CA . LEU A 1 149 ? -2.912 0.354 -10.295 1.00 86.12 149 LEU A CA 1
ATOM 1158 C C . LEU A 1 149 ? -4.363 0.469 -9.839 1.00 86.12 149 LEU A C 1
ATOM 1160 O O . LEU A 1 149 ? -4.736 1.432 -9.173 1.00 86.12 149 LEU A O 1
ATOM 1164 N N . HIS A 1 150 ? -5.157 -0.551 -10.149 1.00 83.06 150 HIS A N 1
ATOM 1165 C CA . HIS A 1 150 ? -6.535 -0.647 -9.680 1.00 83.06 150 HIS A CA 1
ATOM 1166 C C . HIS A 1 150 ? -6.607 -1.466 -8.389 1.00 83.06 150 HIS A C 1
ATOM 1168 O O . HIS A 1 150 ? -6.325 -2.667 -8.380 1.00 83.06 150 HIS A O 1
ATOM 1174 N N . PHE A 1 151 ? -7.023 -0.819 -7.301 1.00 76.50 151 PHE A N 1
ATOM 1175 C CA . PHE A 1 151 ? -7.306 -1.471 -6.023 1.00 76.50 151 PHE A CA 1
ATOM 1176 C C . PHE A 1 151 ? -8.794 -1.812 -5.943 1.00 76.50 151 PHE A C 1
ATOM 1178 O O . PHE A 1 151 ? -9.624 -1.010 -5.521 1.00 76.50 151 PHE A O 1
ATOM 1185 N N . ASN A 1 152 ? -9.150 -3.017 -6.384 1.00 74.88 152 ASN A N 1
ATOM 1186 C CA . ASN A 1 152 ? -10.540 -3.462 -6.369 1.00 74.88 152 ASN A CA 1
ATOM 1187 C C . ASN A 1 152 ? -10.971 -3.865 -4.953 1.00 74.88 152 ASN A C 1
ATOM 1189 O O . ASN A 1 152 ? -10.251 -4.588 -4.266 1.00 74.88 152 ASN A O 1
ATOM 1193 N N . ASN A 1 153 ? -12.180 -3.459 -4.551 1.00 72.75 153 ASN A N 1
ATOM 1194 C CA . ASN A 1 153 ? -12.829 -3.865 -3.296 1.00 72.75 153 ASN A CA 1
ATOM 1195 C C . ASN A 1 153 ? -12.021 -3.559 -2.021 1.00 72.75 153 ASN A C 1
ATOM 1197 O O . ASN A 1 153 ? -12.185 -4.231 -1.003 1.00 72.75 153 ASN A O 1
ATOM 1201 N N . GLU A 1 154 ? -11.172 -2.530 -2.055 1.00 73.88 154 GLU A N 1
ATOM 1202 C CA . GLU A 1 154 ? -10.350 -2.108 -0.916 1.00 73.88 154 GLU A CA 1
ATOM 1203 C C . GLU A 1 154 ? -11.211 -1.851 0.334 1.00 73.88 154 GLU A C 1
ATOM 1205 O O . GLU A 1 154 ? -10.939 -2.378 1.413 1.00 73.88 154 GLU A O 1
ATOM 1210 N N . GLN A 1 155 ? -12.307 -1.109 0.172 1.00 76.50 155 GLN A N 1
ATOM 1211 C CA . GLN A 1 155 ? -13.220 -0.777 1.264 1.00 76.50 155 GLN A CA 1
ATOM 1212 C C . GLN A 1 155 ? -13.923 -2.019 1.850 1.00 76.50 155 GLN A C 1
ATOM 1214 O O . GLN A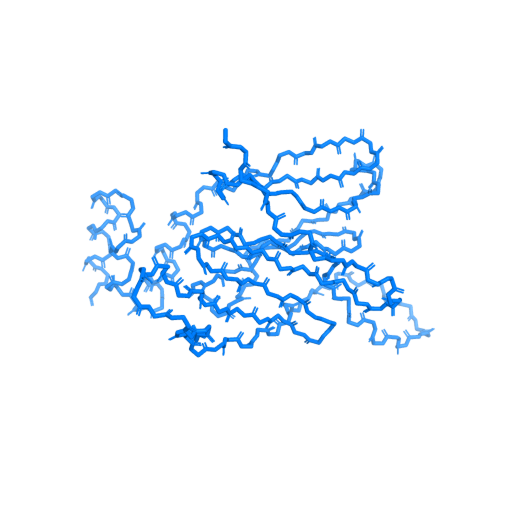 1 155 ? -14.099 -2.102 3.067 1.00 76.50 155 GLN A O 1
ATOM 1219 N N . ASP A 1 156 ? -14.255 -3.007 1.012 1.00 79.88 156 ASP A N 1
ATOM 1220 C CA . ASP A 1 156 ? -14.879 -4.267 1.441 1.00 79.88 156 ASP A CA 1
ATOM 1221 C C . ASP A 1 156 ? -13.920 -5.149 2.241 1.00 79.88 156 ASP A C 1
ATOM 1223 O O . ASP A 1 156 ? -14.300 -5.767 3.238 1.00 79.88 156 ASP A O 1
ATOM 1227 N N . GLN A 1 157 ? -12.660 -5.218 1.810 1.00 79.25 157 GLN A N 1
ATOM 1228 C CA . GLN A 1 157 ? -11.623 -5.955 2.530 1.00 79.25 157 GLN A CA 1
ATOM 1229 C C . GLN A 1 157 ? -11.387 -5.342 3.911 1.00 79.25 157 GLN A C 1
ATOM 1231 O O . GLN A 1 157 ? -11.286 -6.059 4.906 1.00 79.25 157 GLN A O 1
ATOM 1236 N N . VAL A 1 158 ? -11.370 -4.013 3.972 1.00 84.25 158 VAL A N 1
ATOM 1237 C CA . VAL A 1 158 ? -11.115 -3.237 5.181 1.00 84.25 158 VAL A CA 1
ATOM 1238 C C . VAL A 1 158 ? -12.158 -3.479 6.273 1.00 84.25 158 VAL A C 1
ATOM 1240 O O . VAL A 1 158 ? -11.783 -3.810 7.402 1.00 84.25 158 VAL A O 1
ATOM 1243 N N . TRP A 1 159 ? -13.456 -3.323 5.979 1.00 86.31 159 TRP A N 1
ATOM 1244 C CA . TRP A 1 159 ? -14.477 -3.435 7.028 1.00 86.31 159 TRP A CA 1
ATOM 1245 C C . TRP A 1 159 ? -14.557 -4.863 7.575 1.00 86.31 159 TRP A C 1
ATOM 1247 O O . TRP A 1 159 ? -14.671 -5.049 8.786 1.00 86.31 159 TRP A O 1
ATOM 1257 N N . ARG A 1 160 ? -14.379 -5.877 6.717 1.00 87.19 160 ARG A N 1
ATOM 1258 C CA . ARG A 1 160 ? -14.304 -7.282 7.143 1.00 87.19 160 ARG A CA 1
ATOM 1259 C C . ARG A 1 160 ? -13.107 -7.527 8.055 1.00 87.19 160 ARG A C 1
ATOM 1261 O O . ARG A 1 160 ? -13.236 -8.195 9.076 1.00 87.19 160 ARG A O 1
ATOM 1268 N N . GLN A 1 161 ? -11.954 -6.939 7.736 1.00 84.94 161 GLN A N 1
ATOM 1269 C CA . GLN A 1 161 ? -10.762 -7.049 8.576 1.00 84.94 161 GLN A CA 1
ATOM 1270 C C . GLN A 1 161 ? -10.948 -6.411 9.961 1.00 84.94 161 GLN A C 1
ATOM 1272 O O . GLN A 1 161 ? -10.389 -6.901 10.944 1.00 84.94 161 GLN A O 1
ATOM 1277 N N . LEU A 1 162 ? -11.705 -5.313 10.043 1.00 87.00 162 LEU A N 1
ATOM 1278 C CA . LEU A 1 162 ? -12.050 -4.652 11.304 1.00 87.00 162 LEU A CA 1
ATOM 1279 C C . LEU A 1 162 ? -13.000 -5.505 12.150 1.00 87.00 162 LEU A C 1
ATOM 1281 O O . LEU A 1 162 ? -12.771 -5.638 13.354 1.00 87.00 162 LEU A O 1
ATOM 1285 N N . VAL A 1 163 ? -14.001 -6.133 11.524 1.00 89.31 163 VAL A N 1
ATOM 1286 C CA . VAL A 1 163 ? -14.920 -7.079 12.185 1.00 89.31 163 VAL A CA 1
ATOM 1287 C C . VAL A 1 163 ? -14.153 -8.257 12.784 1.00 89.31 163 VAL A C 1
ATOM 1289 O O . VAL A 1 163 ? -14.295 -8.527 13.973 1.00 89.31 163 VAL A O 1
ATOM 1292 N N . THR A 1 164 ? -13.256 -8.898 12.025 1.00 88.75 164 THR A N 1
ATOM 1293 C CA . THR A 1 164 ? -12.416 -10.004 12.535 1.00 88.75 164 THR A CA 1
ATOM 1294 C C . THR A 1 164 ? -11.583 -9.595 13.755 1.00 88.75 164 THR A C 1
ATOM 1296 O O . THR A 1 164 ? -11.292 -10.416 14.623 1.00 88.75 164 THR A O 1
ATOM 1299 N N . ARG A 1 165 ? -11.217 -8.311 13.858 1.00 87.44 165 ARG A N 1
ATOM 1300 C CA . ARG A 1 165 ? -10.475 -7.746 14.996 1.00 87.44 165 ARG A CA 1
ATOM 1301 C C . ARG A 1 165 ? -11.360 -7.186 16.108 1.00 87.44 165 ARG A C 1
ATOM 1303 O O . ARG A 1 165 ? -10.834 -6.543 17.012 1.00 87.44 165 ARG A O 1
ATOM 1310 N N . LYS A 1 166 ? -12.675 -7.412 16.055 1.00 90.81 166 LYS A N 1
ATOM 1311 C CA . LYS A 1 166 ? -13.658 -6.905 17.025 1.00 90.81 166 LYS A CA 1
ATOM 1312 C C . LYS A 1 166 ? -13.682 -5.372 17.137 1.00 90.81 166 LYS A C 1
ATOM 1314 O O . LYS A 1 166 ? -14.043 -4.818 18.171 1.00 90.81 166 LYS A O 1
ATOM 1319 N N . ARG A 1 167 ? -13.292 -4.663 16.070 1.00 89.00 167 ARG A N 1
ATOM 1320 C CA . ARG A 1 167 ? -13.326 -3.191 15.971 1.00 89.00 167 ARG A CA 1
ATOM 1321 C C . ARG A 1 167 ? -14.601 -2.739 15.251 1.00 89.00 167 ARG A C 1
ATOM 1323 O O . ARG A 1 167 ? -14.542 -2.110 14.194 1.00 89.00 167 ARG A O 1
ATOM 1330 N N . PHE A 1 168 ? -15.761 -3.087 15.805 1.00 90.00 168 PHE A N 1
ATOM 1331 C CA . PHE A 1 168 ? -17.069 -2.915 15.154 1.00 90.00 168 PHE A CA 1
ATOM 1332 C C . PHE A 1 168 ? -17.430 -1.447 14.887 1.00 90.00 168 PHE A C 1
ATOM 1334 O O . PHE A 1 168 ? -17.865 -1.099 13.790 1.00 90.00 168 PHE A O 1
ATOM 1341 N N . SER A 1 169 ? -17.151 -0.554 15.840 1.00 89.00 169 SER A N 1
ATOM 1342 C CA . SER A 1 169 ? -17.427 0.884 15.705 1.00 89.00 169 SER A CA 1
ATOM 1343 C C . SER A 1 169 ? -16.678 1.537 14.537 1.00 89.00 169 SER A C 1
ATOM 1345 O O . SER A 1 169 ? -17.192 2.450 13.890 1.00 89.00 169 SER A O 1
ATOM 1347 N N . GLU A 1 170 ? -15.469 1.066 14.237 1.00 87.12 170 GLU A N 1
ATOM 1348 C CA . GLU A 1 170 ? -14.694 1.511 13.082 1.00 87.12 170 GLU A CA 1
ATOM 1349 C C . GLU A 1 170 ? -15.172 0.845 11.798 1.00 87.12 170 GLU A C 1
ATOM 1351 O O . GLU A 1 170 ? -15.301 1.530 10.785 1.00 87.12 170 GLU A O 1
ATOM 1356 N N . ALA A 1 171 ? -15.498 -0.452 11.851 1.00 87.31 171 ALA A N 1
ATOM 1357 C CA . ALA A 1 171 ? -16.053 -1.184 10.718 1.00 87.31 171 ALA A CA 1
ATOM 1358 C C . ALA A 1 171 ? -17.332 -0.515 10.185 1.00 87.31 171 ALA A C 1
ATOM 1360 O O . ALA A 1 171 ? -17.463 -0.337 8.977 1.00 87.31 171 ALA A O 1
ATOM 1361 N N . LEU A 1 172 ? -18.222 -0.041 11.067 1.00 89.06 172 LEU A N 1
ATOM 1362 C CA . LEU A 1 172 ? -19.448 0.675 10.683 1.00 89.06 172 LEU A CA 1
ATOM 1363 C C . LEU A 1 172 ? -19.189 1.972 9.909 1.00 89.06 172 LEU A C 1
ATOM 1365 O O . LEU A 1 172 ? -19.951 2.308 9.000 1.00 89.06 172 LEU A O 1
ATOM 1369 N N . LYS A 1 173 ? -18.113 2.697 10.243 1.00 87.56 173 LYS A N 1
ATOM 1370 C CA . LYS A 1 173 ? -17.753 3.960 9.574 1.00 87.56 173 LYS A CA 1
ATOM 1371 C C . LYS A 1 173 ? -17.274 3.740 8.144 1.00 87.56 173 LYS A C 1
ATOM 1373 O O . LYS A 1 173 ? -17.441 4.619 7.304 1.00 87.56 173 LYS A O 1
ATOM 1378 N N . VAL A 1 174 ? -16.652 2.593 7.879 1.00 85.62 174 VAL A N 1
ATOM 1379 C CA . VAL A 1 174 ? -16.046 2.280 6.579 1.00 85.62 174 VAL A CA 1
ATOM 1380 C C . VAL A 1 174 ? -16.868 1.298 5.752 1.00 85.62 174 VAL A C 1
ATOM 1382 O O . VAL A 1 174 ? -16.635 1.214 4.553 1.00 85.62 174 VAL A O 1
ATOM 1385 N N . ALA A 1 175 ? -17.856 0.611 6.330 1.00 87.38 175 ALA A N 1
ATOM 1386 C CA . ALA A 1 175 ? -18.803 -0.215 5.588 1.00 87.38 175 ALA A CA 1
ATOM 1387 C C . ALA A 1 175 ? -19.614 0.658 4.599 1.00 87.38 175 ALA A C 1
ATOM 1389 O O . ALA A 1 175 ? -20.302 1.600 5.030 1.00 87.38 175 ALA A O 1
ATOM 1390 N N . PRO A 1 176 ? -19.514 0.396 3.279 1.00 84.50 176 PRO A N 1
ATOM 1391 C CA . PRO A 1 176 ? -20.106 1.256 2.260 1.00 84.50 176 PRO A CA 1
ATOM 1392 C C . PRO A 1 176 ? -21.625 1.121 2.209 1.00 84.50 176 PRO A C 1
ATOM 1394 O O . PRO A 1 176 ? -22.320 2.129 2.060 1.00 84.50 176 PRO A O 1
ATOM 1397 N N . ARG A 1 177 ? -22.142 -0.106 2.338 1.00 89.06 177 ARG A N 1
ATOM 1398 C CA . ARG A 1 177 ? -23.549 -0.407 2.076 1.00 89.06 177 ARG A CA 1
ATOM 1399 C C . ARG A 1 177 ? -24.334 -0.693 3.360 1.00 89.06 177 ARG A C 1
ATOM 1401 O O . ARG A 1 177 ? -23.748 -1.154 4.343 1.00 89.06 177 ARG A O 1
ATOM 1408 N N . PRO A 1 178 ? -25.653 -0.425 3.383 1.00 89.69 178 PRO A N 1
ATOM 1409 C CA . PRO A 1 178 ? -26.507 -0.759 4.521 1.00 89.69 178 PRO A CA 1
ATOM 1410 C C . PRO A 1 178 ? -26.434 -2.239 4.909 1.00 89.69 178 PRO A C 1
ATOM 1412 O O . PRO A 1 178 ? -26.350 -2.542 6.094 1.00 89.69 178 PRO A O 1
ATOM 1415 N N . GLU A 1 179 ? -26.388 -3.147 3.933 1.00 90.75 179 GLU A N 1
ATOM 1416 C CA . GLU A 1 179 ? -26.264 -4.586 4.168 1.00 90.75 179 GLU A CA 1
ATOM 1417 C C . GLU A 1 179 ? -24.942 -4.962 4.852 1.00 90.75 179 GLU A C 1
ATOM 1419 O O . GLU A 1 179 ? -24.945 -5.750 5.797 1.00 90.75 179 GLU A O 1
ATOM 1424 N N . ASP A 1 180 ? -23.826 -4.339 4.460 1.00 89.69 180 ASP A N 1
ATOM 1425 C CA . ASP A 1 180 ? -22.529 -4.546 5.111 1.00 89.69 180 ASP A CA 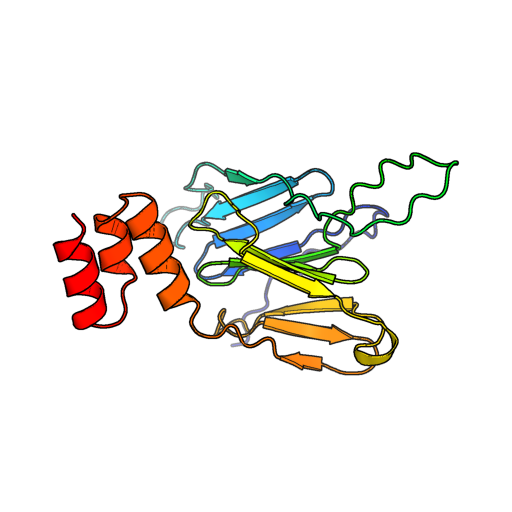1
ATOM 1426 C C . ASP A 1 180 ? -22.571 -4.039 6.556 1.00 89.69 180 ASP A C 1
ATOM 1428 O O . ASP A 1 180 ? -22.070 -4.694 7.466 1.00 89.69 180 ASP A O 1
ATOM 1432 N N . ARG A 1 181 ? -23.230 -2.899 6.801 1.00 89.44 181 ARG A N 1
ATOM 1433 C CA . ARG A 1 181 ? -23.423 -2.369 8.160 1.00 89.44 181 ARG A CA 1
ATOM 1434 C C . ARG A 1 181 ? -24.268 -3.303 9.016 1.00 89.44 181 ARG A C 1
ATOM 1436 O O . ARG A 1 181 ? -23.927 -3.512 10.175 1.00 89.44 181 ARG A O 1
ATOM 1443 N N . SER A 1 182 ? -25.323 -3.897 8.459 1.00 91.00 182 SER A N 1
ATOM 1444 C CA . SER A 1 182 ? -26.118 -4.910 9.158 1.00 91.00 182 SER A CA 1
ATOM 1445 C C . SER A 1 182 ? -25.279 -6.131 9.534 1.00 91.00 182 SER A C 1
ATOM 1447 O O . SER A 1 182 ? -25.420 -6.625 10.648 1.00 91.00 182 SER A O 1
ATOM 1449 N N . LEU A 1 183 ? -24.370 -6.580 8.659 1.00 90.44 183 LEU A N 1
ATOM 1450 C CA . LEU A 1 183 ? -23.434 -7.667 8.973 1.00 90.44 183 LEU A CA 1
ATOM 1451 C C . LEU A 1 183 ? -22.463 -7.295 10.100 1.00 90.44 183 LEU A C 1
ATOM 1453 O O . LEU A 1 183 ? -22.149 -8.146 10.926 1.00 90.44 183 LEU A O 1
ATOM 1457 N N . VAL A 1 184 ? -22.006 -6.041 10.157 1.00 90.81 184 VAL A N 1
ATOM 1458 C CA . VAL A 1 184 ? -21.155 -5.560 11.257 1.00 90.81 184 VAL A CA 1
ATOM 1459 C C . VAL A 1 184 ? -21.916 -5.565 12.585 1.00 90.81 184 VAL A C 1
ATOM 1461 O O . VAL A 1 184 ? -21.386 -6.087 13.557 1.00 90.81 184 VAL A O 1
ATOM 1464 N N . VAL A 1 185 ? -23.146 -5.032 12.624 1.00 90.75 185 VAL A N 1
ATOM 1465 C CA . VAL A 1 185 ? -23.984 -5.014 13.843 1.00 90.75 185 VAL A CA 1
ATOM 1466 C C . VAL A 1 185 ? -24.336 -6.429 14.297 1.00 90.75 185 VAL A C 1
ATOM 1468 O O . VAL A 1 185 ? -24.342 -6.709 15.485 1.00 90.75 185 VAL A O 1
ATOM 1471 N N . ALA A 1 186 ? -24.616 -7.341 13.363 1.00 90.50 186 ALA A N 1
ATOM 1472 C CA . ALA A 1 186 ? -24.922 -8.733 13.690 1.00 90.50 186 ALA A CA 1
ATOM 1473 C C . ALA A 1 186 ? -23.712 -9.516 14.234 1.00 90.50 186 ALA A C 1
ATOM 1475 O O . ALA A 1 186 ? -23.893 -10.584 14.814 1.00 90.50 186 ALA A O 1
ATOM 1476 N N . ALA A 1 187 ? -22.493 -9.024 14.000 1.00 85.38 187 ALA A N 1
ATOM 1477 C CA . ALA A 1 187 ? -21.257 -9.639 14.469 1.00 85.38 187 ALA A CA 1
ATOM 1478 C C . ALA A 1 187 ? -20.748 -9.064 15.807 1.00 85.38 187 ALA A C 1
ATOM 1480 O O . ALA A 1 187 ? -19.793 -9.629 16.348 1.00 85.38 187 ALA A O 1
ATOM 1481 N N . GLU A 1 188 ? -21.332 -7.959 16.290 1.00 82.25 188 GLU A N 1
ATOM 1482 C CA . GLU A 1 188 ? -21.049 -7.321 17.591 1.00 82.25 188 GLU A CA 1
ATOM 1483 C C . GLU A 1 188 ? -21.640 -8.125 18.759 1.00 82.25 188 GLU A C 1
ATOM 1485 O O . GLU A 1 188 ? -20.888 -8.343 19.740 1.00 82.25 188 GLU A O 1
#

InterPro domains:
  IPR007810 Pep3/Vps18, beta-propeller domain [PF05131] (29-150)

Secondary structure (DSSP, 8-state):
-------------TT---EEEEETTEEEEE-SS-EEEEEPPP--TT-------SPPEEEPPP---PPP---SS---------SEEEE-SSEEEEE-SSEEEEEETTTTT-EEEEEE--HHHH-SEEEEEE-SS-TT-EEEEESS-EEEE--TTHHHHHHHHHHHTT-HHHHHHH--SHHHHHHHHHH-

Radius of gyration: 18.86 Å; chains: 1; bounding box: 54×53×39 Å

Sequence (188 aa):
LLFETPRVARPALEGFTLHVRSTEGRVVWASPSCMVEFDLPSATPQNRQPVVDSKPSIIPYPALNAPGEHYPGTVTTNSEYPRACAPTKYHIILLYSSRIAAVSRIAPYDMVCSLNLPSAQYGNVRSLLVQPHNCSEVALYSDRRVYELHFNNEQDQVWRQLVTRKRFSEALKVAPRPEDRSLVVAAE